Protein AF-A0A3D5RX20-F1 (afdb_monomer)

Sequence (279 aa):
IAQWSEVTITNSRVTNIDLSDKGLVGAIPEDVIDIQSMLTADFSDNDIDGMPDISGTLPNMTGFNVSGNRLTFEDLEPNAGVTNLNFADQQRFGTVFEDTIPVGSTVDLSQSIGGNFNQYQWYFSNHNTTDQPIGGLTSSELVIDSLIFGNMGQYELKVTNSAVPGLVLSSELQKAYASADLEFVALDLGGEPFTAGEAYALQITAPGSPYDTVQTIRGEGNGFAFNDLVLGNYLIAVAPDNLIEFLPTYYESTDLWREADTLLLRDNLIDTLDMAQIP

Solvent-accessible surface area (backbone atoms only — not comparable to full-atom values): 15113 Å² total; per-residue (Å²): 106,101,80,43,92,42,44,43,70,56,96,94,33,56,28,36,40,51,52,49,66,64,72,46,65,51,54,52,61,64,73,65,51,71,42,56,59,27,31,38,38,33,46,22,47,24,50,28,57,34,50,56,75,56,60,91,47,44,86,55,53,69,35,37,34,45,22,36,12,47,57,50,47,55,42,39,47,68,35,50,83,46,89,47,58,42,66,54,70,49,48,66,40,62,62,77,42,77,50,79,42,58,50,57,39,65,46,82,47,74,54,70,77,65,46,92,52,68,44,38,38,40,28,39,30,42,100,89,44,70,77,39,72,48,83,93,46,65,52,61,57,48,76,38,74,56,32,33,70,90,74,25,33,39,35,35,44,39,35,38,32,77,66,39,71,93,52,74,47,42,38,33,54,34,33,43,38,23,13,26,39,42,35,34,37,44,21,40,90,86,69,50,68,57,51,38,28,41,35,38,41,26,40,61,88,51,95,91,55,83,74,45,79,76,47,75,42,76,24,61,76,83,25,36,65,44,73,67,39,63,48,42,39,25,42,45,32,41,40,41,77,88,55,92,72,69,64,21,30,32,32,87,87,46,72,46,74,95,58,41,41,72,47,74,46,70,51,71,40,81,51,76,41,40,29,35,64,52,127

Radius of gyration: 28.6 Å; Cα contacts (8 Å, |Δi|>4): 686; chains: 1; bounding box: 62×43×79 Å

Secondary structure (DSSP, 8-state):
-TT-TTEEEETTEEEEEE-TTS--EEEPPGGGGG-TT--EEE--SSEEEE----TTT-TT-SEEE-TTS---HHHHGGGTT-TTEE--SPPPBS--EEEEEETT--EEEE-----SSEEEEEEEE-SS-SSEE-TT--SSEEEESS--TTT-EEEEEEEEESSSTT-EEEBPPEEEEEEEEEEEEEE-TTSPBP-EEEEEEEE--STTSPPEEEEEEEEESS-EEEEEEESEEEEEEEEETT-SS---EE-SS-S-TTSPPPEEESS-EEEEEEEEPP-

Foldseek 3Di:
DVPDPQFDDDPNATAEGAQAPVQDEEADDPCVLVRQNYAEYANAQYAYAAYDQNVPSHPNYQAYEHDNYQYAQVRCLSVLPPPRYHHYHYDAAFDEAADEEAFFAKDKDAGDTDDDFKWKWKFADDLVDDGHTDPPDGHRMDMDRGDWPVRFAKMKMWMDGPSNPPDIHIHHIHGYFHFAKEWEWEAEPVRHTQAWWKKWWFFDSDVPDDTDTPDIDIHHRRGDMDPSHTFGKTWMWTDGPPDPDFTWTFADDDQAPVPHDIDGRTYHDYYYTYTHGHD

Mean predicted aligned error: 7.08 Å

Nearest PDB structures (foldseek):
  5oyj-assembly1_D  TM=4.598E-01  e=5.595E-04  Homo sapiens
  5oj6-assembly1_B-2  TM=4.324E-01  e=5.595E-04  Gallus gallus
  4u06-assembly1_A  TM=7.450E-01  e=2.184E-01  Leptospira interrogans serovar Copenhageni str. Fiocruz L1-130
  5oyj-assembly1_C  TM=4.571E-01  e=3.745E-03  Homo sapiens
  6tpw-assembly1_A  TM=2.546E-01  e=6.023E-03  Homo sapiens

Structure (mmCIF, N/CA/C/O backbone):
data_AF-A0A3D5RX20-F1
#
_entry.id   AF-A0A3D5RX20-F1
#
loop_
_atom_site.group_PDB
_atom_site.id
_atom_site.type_symbol
_atom_site.label_atom_id
_atom_site.label_alt_id
_atom_site.label_comp_id
_atom_site.label_asym_id
_atom_site.label_entity_id
_atom_site.label_seq_id
_atom_site.pdbx_PDB_ins_code
_atom_site.Cartn_x
_atom_site.Cartn_y
_atom_site.Cartn_z
_atom_site.occupancy
_atom_site.B_iso_or_equiv
_atom_site.auth_seq_id
_atom_site.auth_comp_id
_atom_site.auth_asym_id
_atom_site.auth_atom_id
_atom_site.pdbx_PDB_model_num
ATOM 1 N N . ILE A 1 1 ? -26.466 -19.689 25.702 1.00 55.88 1 ILE A N 1
ATOM 2 C CA . ILE A 1 1 ? -25.545 -18.683 26.281 1.00 55.88 1 ILE A CA 1
ATOM 3 C C . ILE A 1 1 ? -24.669 -19.289 27.379 1.00 55.88 1 ILE A C 1
ATOM 5 O O . ILE A 1 1 ? -23.467 -19.240 27.214 1.00 55.88 1 ILE A O 1
ATOM 9 N N . ALA A 1 2 ? -25.191 -19.978 28.408 1.00 55.19 2 ALA A N 1
ATOM 10 C CA . ALA A 1 2 ? -24.354 -20.661 29.426 1.00 55.19 2 ALA A CA 1
ATOM 11 C C . ALA A 1 2 ? -23.498 -21.859 28.916 1.00 55.19 2 ALA A C 1
ATOM 13 O O . ALA A 1 2 ? -23.007 -22.649 29.714 1.00 55.19 2 ALA A O 1
ATOM 14 N N . GLN A 1 3 ? -23.365 -22.024 27.597 1.00 64.69 3 GLN A N 1
ATOM 15 C CA . GLN A 1 3 ? -22.530 -23.032 26.931 1.00 64.69 3 GLN A CA 1
ATOM 16 C C . GLN A 1 3 ? -21.577 -22.412 25.896 1.00 64.69 3 GLN A C 1
ATOM 18 O O . GLN A 1 3 ? -20.914 -23.151 25.179 1.00 64.69 3 GLN A O 1
ATOM 23 N N . TRP A 1 4 ? -21.541 -21.082 25.770 1.00 77.38 4 TRP A N 1
ATOM 24 C CA . TRP A 1 4 ? -20.581 -20.403 24.900 1.00 77.38 4 TRP A CA 1
ATOM 25 C C . TRP A 1 4 ? -19.307 -20.179 25.704 1.00 77.38 4 TRP A C 1
ATOM 27 O O . TRP A 1 4 ? -19.363 -19.551 26.761 1.00 77.38 4 TRP A O 1
ATOM 37 N N . SER A 1 5 ? -18.190 -20.732 25.236 1.00 84.56 5 SER A N 1
ATOM 38 C CA . SER A 1 5 ? -16.871 -20.573 25.863 1.00 84.56 5 SER A CA 1
ATOM 39 C C . SER A 1 5 ? -16.442 -19.109 25.940 1.00 84.56 5 SER A C 1
ATOM 41 O O . SER A 1 5 ? -15.693 -18.729 26.831 1.00 84.56 5 SER A O 1
ATOM 43 N N . GLU A 1 6 ? -16.971 -18.307 25.026 1.00 92.44 6 GLU A N 1
ATOM 44 C CA . GLU A 1 6 ? -16.676 -16.904 24.774 1.00 92.44 6 GLU A CA 1
ATOM 45 C C . GLU A 1 6 ? -17.423 -15.965 25.731 1.00 92.44 6 GLU A C 1
ATOM 47 O O . GLU A 1 6 ? -17.132 -14.776 25.781 1.00 92.44 6 GLU A O 1
ATOM 52 N N . VAL A 1 7 ? -18.419 -16.455 26.484 1.00 94.38 7 VAL A N 1
ATOM 53 C CA . VAL A 1 7 ? -19.276 -15.605 27.325 1.00 94.38 7 VAL A CA 1
ATOM 54 C C . VAL A 1 7 ? -19.293 -16.100 28.763 1.00 94.38 7 VAL A C 1
ATOM 56 O O . VAL A 1 7 ? -19.777 -17.189 29.069 1.00 94.38 7 VAL A O 1
ATOM 59 N N . THR A 1 8 ? -18.856 -15.243 29.684 1.00 94.25 8 THR A N 1
ATOM 60 C CA . THR A 1 8 ? -18.939 -15.513 31.123 1.00 94.25 8 THR A CA 1
ATOM 61 C C . THR A 1 8 ? -20.195 -14.886 31.712 1.00 94.25 8 THR A C 1
ATOM 63 O O . THR A 1 8 ? -20.473 -13.699 31.522 1.00 94.25 8 THR A O 1
ATOM 66 N N . ILE A 1 9 ? -20.952 -15.692 32.462 1.00 93.50 9 ILE A N 1
ATOM 67 C CA . ILE A 1 9 ? -22.147 -15.261 33.189 1.00 93.50 9 ILE A CA 1
ATOM 68 C C . ILE A 1 9 ? -21.890 -15.356 34.692 1.00 93.50 9 ILE A C 1
ATOM 70 O O . ILE A 1 9 ? -21.661 -16.444 35.219 1.00 93.50 9 ILE A O 1
ATOM 74 N N . THR A 1 10 ? -22.051 -14.238 35.395 1.00 92.12 10 THR A N 1
ATOM 75 C CA . THR A 1 10 ? -22.019 -14.173 36.861 1.00 92.12 10 THR A CA 1
ATOM 76 C C . THR A 1 10 ? -23.365 -13.663 37.363 1.00 92.12 10 THR A C 1
ATOM 78 O O . THR A 1 10 ? -23.886 -12.671 36.862 1.00 92.12 10 THR A O 1
ATOM 81 N N . ASN A 1 11 ? -23.969 -14.340 38.345 1.00 90.69 11 ASN A N 1
ATOM 82 C CA . ASN A 1 11 ? -25.273 -13.954 38.910 1.00 90.69 11 ASN A CA 1
ATOM 83 C C . ASN A 1 11 ? -26.380 -13.746 37.851 1.00 90.69 11 ASN A C 1
ATOM 85 O O . ASN A 1 11 ? -27.191 -12.829 37.956 1.00 90.69 11 ASN A O 1
ATOM 89 N N . SER A 1 12 ? -26.432 -14.610 36.831 1.00 91.69 12 SER A N 1
ATOM 90 C CA . SER A 1 12 ? -27.384 -14.518 35.704 1.00 91.69 12 SER A CA 1
ATOM 91 C C . SER A 1 12 ? -27.241 -13.258 34.833 1.00 91.69 12 SER A C 1
ATOM 93 O O . SER A 1 12 ? -28.180 -12.883 34.131 1.00 91.69 12 SER A O 1
ATOM 95 N N . ARG A 1 13 ? -26.078 -12.599 34.859 1.00 93.00 13 ARG A N 1
ATOM 96 C CA . ARG A 1 13 ? -25.723 -11.468 33.993 1.00 93.00 13 ARG A CA 1
ATOM 97 C C . ARG A 1 13 ? -24.452 -11.781 33.213 1.00 93.00 13 ARG A C 1
ATOM 99 O O . ARG A 1 13 ? -23.554 -12.412 33.760 1.00 93.00 13 ARG A O 1
ATOM 106 N N . VAL A 1 14 ? -24.374 -11.337 31.960 1.00 94.62 14 VAL A N 1
ATOM 107 C CA . VAL A 1 14 ? -23.125 -11.392 31.188 1.00 94.62 14 VAL A CA 1
ATOM 108 C C . VAL A 1 14 ? -22.138 -10.405 31.804 1.00 94.62 14 VAL A C 1
ATOM 110 O O . VAL A 1 14 ? -22.486 -9.244 32.018 1.00 94.62 14 VAL A O 1
ATOM 113 N N . THR A 1 15 ? -20.938 -10.883 32.122 1.00 95.94 15 THR A N 1
ATOM 114 C CA . THR A 1 15 ? -19.863 -10.071 32.710 1.00 95.94 15 THR A CA 1
ATOM 115 C C . THR A 1 15 ? -18.626 -10.006 31.832 1.00 95.94 15 THR A C 1
ATOM 117 O O . THR A 1 15 ? -17.895 -9.024 31.913 1.00 95.94 15 THR A O 1
ATOM 120 N N . ASN A 1 16 ? -18.381 -11.014 30.993 1.00 96.75 16 ASN A N 1
ATOM 121 C CA . ASN A 1 16 ? -17.218 -11.039 30.111 1.00 96.75 16 ASN A CA 1
ATOM 122 C C . ASN A 1 16 ? -17.605 -11.598 28.744 1.00 96.75 16 ASN A C 1
ATOM 124 O O . ASN A 1 16 ? -18.352 -12.580 28.679 1.00 96.75 16 ASN A O 1
ATOM 128 N N . ILE A 1 17 ? -17.083 -10.977 27.691 1.00 96.69 17 ILE A N 1
ATOM 129 C CA . ILE A 1 17 ? -17.164 -11.439 26.305 1.00 96.69 17 ILE A CA 1
ATOM 130 C C . ILE A 1 17 ? -15.732 -11.546 25.778 1.00 96.69 17 ILE A C 1
ATOM 132 O O . ILE A 1 17 ? -14.966 -10.601 25.933 1.00 96.69 17 ILE A O 1
ATOM 136 N N . ASP A 1 18 ? -15.379 -12.681 25.187 1.00 97.69 18 ASP A N 1
ATOM 137 C CA . ASP A 1 18 ? -14.115 -12.907 24.489 1.00 97.69 18 ASP A CA 1
ATOM 138 C C . ASP A 1 18 ? -14.407 -13.454 23.091 1.00 97.69 18 ASP A C 1
ATOM 140 O O . ASP A 1 18 ? -14.700 -14.634 22.894 1.00 97.69 18 ASP A O 1
ATOM 144 N N . LEU A 1 19 ? -14.378 -12.544 22.129 1.00 97.12 19 LEU A N 1
ATOM 145 C CA . LEU A 1 19 ? -14.559 -12.785 20.707 1.00 97.12 19 LEU A CA 1
ATOM 146 C C . LEU A 1 19 ? -13.304 -12.371 19.929 1.00 97.12 19 LEU A C 1
ATOM 148 O O . LEU A 1 19 ? -13.401 -12.012 18.755 1.00 97.12 19 LEU A O 1
ATOM 152 N N . SER A 1 20 ? -12.140 -12.432 20.576 1.00 98.12 20 SER A N 1
ATOM 153 C CA . SER A 1 20 ? -10.853 -12.203 19.925 1.00 98.12 20 SER A CA 1
ATOM 154 C C . SER A 1 20 ? -10.570 -13.269 18.857 1.00 98.12 20 SER A C 1
ATOM 156 O O . SER A 1 20 ? -10.903 -14.447 19.047 1.00 98.12 20 SER A O 1
ATOM 158 N N . ASP A 1 21 ? -9.986 -12.857 17.726 1.00 97.75 21 ASP A N 1
ATOM 159 C CA . ASP A 1 21 ? -9.553 -13.746 16.632 1.00 97.75 21 ASP A CA 1
ATOM 160 C C . ASP A 1 21 ? -10.645 -14.741 16.186 1.00 97.75 21 ASP A C 1
ATOM 162 O O . ASP A 1 21 ? -10.513 -15.970 16.260 1.00 97.75 21 ASP A O 1
ATOM 166 N N . LYS A 1 22 ? -11.804 -14.203 15.786 1.00 97.38 22 LYS A N 1
ATOM 167 C CA . LYS A 1 22 ? -12.957 -14.989 15.304 1.00 97.38 22 LYS A CA 1
ATOM 168 C C . LYS A 1 22 ? -13.319 -14.707 13.849 1.00 97.38 22 LYS A C 1
ATOM 170 O O . LYS A 1 22 ? -14.279 -15.300 13.354 1.00 97.38 22 LYS A O 1
ATOM 175 N N . GLY A 1 23 ? -12.577 -13.836 13.164 1.00 97.38 23 GLY A N 1
ATOM 176 C CA . GLY A 1 23 ? -12.905 -13.386 11.811 1.00 97.38 23 GLY A CA 1
ATOM 177 C C . GLY A 1 23 ? -14.255 -12.666 11.744 1.00 97.38 23 GLY A C 1
ATOM 178 O O . GLY A 1 23 ? -14.998 -12.836 10.776 1.00 97.38 23 GLY A O 1
ATOM 179 N N . LEU A 1 24 ? -14.622 -11.935 12.804 1.00 97.88 24 LEU A N 1
ATOM 180 C CA . LEU A 1 24 ? -15.831 -11.113 12.814 1.00 97.88 24 LEU A CA 1
ATOM 181 C C . LEU A 1 24 ? -15.691 -9.968 11.817 1.00 97.88 24 LEU A C 1
ATOM 183 O O . LEU A 1 24 ? -14.629 -9.374 11.702 1.00 97.88 24 LEU A O 1
ATOM 187 N N . VAL A 1 25 ? -16.786 -9.651 11.137 1.00 98.25 25 VAL A N 1
ATOM 188 C CA . VAL A 1 25 ? -16.884 -8.560 10.164 1.00 98.25 25 VAL A CA 1
ATOM 189 C C . VAL A 1 25 ? -18.065 -7.667 10.523 1.00 98.25 25 VAL A C 1
ATOM 191 O O . VAL A 1 25 ? -19.021 -8.129 11.156 1.00 98.25 25 VAL A O 1
ATOM 194 N N . GLY A 1 26 ? -18.041 -6.427 10.044 1.00 97.75 26 GLY A N 1
ATOM 195 C CA . GLY A 1 26 ? -19.098 -5.455 10.302 1.00 97.75 26 GLY A CA 1
ATOM 196 C C . GLY A 1 26 ? -18.981 -4.802 11.682 1.00 97.75 26 GLY A C 1
ATOM 197 O O . GLY A 1 26 ? -18.075 -5.099 12.461 1.00 97.75 26 GLY A O 1
ATOM 198 N N . ALA A 1 27 ? -19.931 -3.925 11.995 1.00 98.25 27 ALA A N 1
ATOM 199 C CA . ALA A 1 27 ? -19.923 -3.169 13.239 1.00 98.25 27 ALA A CA 1
ATOM 200 C C . ALA A 1 27 ? -20.298 -4.014 14.470 1.00 98.25 27 ALA A C 1
ATOM 202 O O . ALA A 1 27 ? -21.162 -4.898 14.413 1.00 98.25 27 ALA A O 1
ATOM 203 N N . ILE A 1 28 ? -19.714 -3.667 15.621 1.00 98.12 28 ILE A N 1
ATOM 204 C CA . ILE A 1 28 ? -20.188 -4.136 16.927 1.00 98.12 28 ILE A CA 1
ATOM 205 C C . ILE A 1 28 ? -21.639 -3.649 17.109 1.00 98.12 28 ILE A C 1
ATOM 207 O O . ILE A 1 28 ? -21.892 -2.449 16.992 1.00 98.12 28 ILE A O 1
AT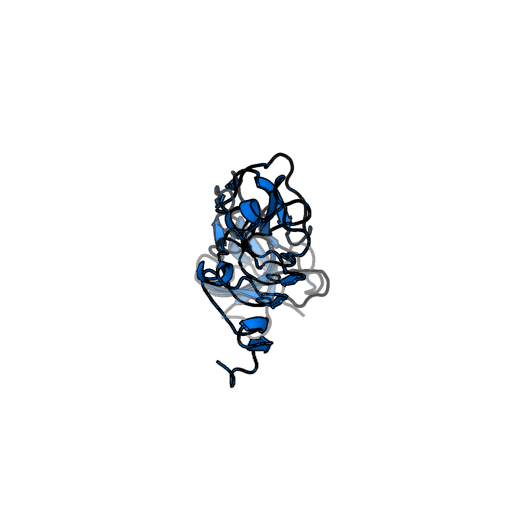OM 211 N N . PRO A 1 29 ? -22.609 -4.536 17.401 1.00 96.50 29 PRO A N 1
ATOM 212 C CA . PRO A 1 29 ? -24.002 -4.130 17.568 1.00 96.50 29 PRO A CA 1
ATOM 213 C C . PRO A 1 29 ? -24.211 -3.187 18.760 1.00 96.50 29 PRO A C 1
ATOM 215 O O . PRO A 1 29 ? -23.634 -3.400 19.826 1.00 96.50 29 PRO A O 1
ATOM 218 N N . GLU A 1 30 ? -25.130 -2.228 18.616 1.00 95.81 30 GLU A N 1
ATOM 219 C CA . GLU A 1 30 ? -25.554 -1.313 19.693 1.00 95.81 30 GLU A CA 1
ATOM 220 C C . GLU A 1 30 ? -26.010 -2.057 20.958 1.00 95.81 30 GLU A C 1
ATOM 222 O O . GLU A 1 30 ? -25.717 -1.623 22.065 1.00 95.81 30 GLU A O 1
ATOM 227 N N . ASP A 1 31 ? -26.622 -3.240 20.821 1.00 94.50 31 ASP A N 1
ATOM 228 C CA . ASP A 1 31 ? -27.084 -4.069 21.948 1.00 94.50 31 ASP A CA 1
ATOM 229 C C . ASP A 1 31 ? -25.966 -4.421 22.959 1.00 94.50 31 ASP A C 1
ATOM 231 O O . ASP A 1 31 ? -26.246 -4.809 24.096 1.00 94.50 31 ASP A O 1
ATOM 235 N N . VAL A 1 32 ? -24.687 -4.289 22.581 1.00 93.88 32 VAL A N 1
ATOM 236 C CA . VAL A 1 32 ? -23.551 -4.461 23.501 1.00 93.88 32 VAL A CA 1
ATOM 237 C C . VAL A 1 32 ? -23.618 -3.477 24.675 1.00 93.88 32 VAL A C 1
ATOM 239 O O . VAL A 1 32 ? -23.249 -3.851 25.794 1.00 93.88 32 VAL A O 1
ATOM 242 N N . ILE A 1 33 ? -24.150 -2.266 24.475 1.00 94.00 33 ILE A N 1
ATOM 243 C CA . ILE A 1 33 ? -24.253 -1.247 25.533 1.00 94.00 33 ILE A CA 1
ATOM 244 C C . ILE A 1 33 ? -25.351 -1.566 26.561 1.00 94.00 33 ILE A C 1
ATOM 246 O O . ILE A 1 33 ? -25.315 -1.078 27.692 1.00 94.00 33 ILE A O 1
ATOM 250 N N . ASP A 1 34 ? -26.293 -2.455 26.231 1.00 94.75 34 ASP A N 1
ATOM 251 C CA . ASP A 1 34 ? -27.347 -2.892 27.155 1.00 94.75 34 ASP A CA 1
ATOM 252 C C . ASP A 1 34 ? -26.829 -3.867 28.228 1.00 94.75 34 ASP A C 1
ATOM 254 O O . ASP A 1 34 ? -27.511 -4.166 29.219 1.00 94.75 34 ASP A O 1
ATOM 258 N N . ILE A 1 35 ? -25.590 -4.349 28.095 1.00 94.12 35 ILE A N 1
ATOM 259 C CA . ILE A 1 35 ? -24.964 -5.285 29.031 1.00 94.12 35 ILE A CA 1
ATOM 260 C C . ILE A 1 35 ? -24.368 -4.516 30.221 1.00 94.12 35 ILE A C 1
ATOM 262 O O . ILE A 1 35 ? -23.168 -4.476 30.461 1.00 94.12 35 ILE A O 1
ATOM 266 N N . GLN A 1 36 ? -25.242 -3.951 31.051 1.00 94.06 36 GLN A N 1
ATOM 267 C CA . GLN A 1 36 ? -24.899 -3.083 32.192 1.00 94.06 36 GLN A CA 1
ATOM 268 C C . GLN A 1 36 ? -23.996 -3.732 33.269 1.00 94.06 36 GLN A C 1
ATOM 270 O O . GLN A 1 36 ? -23.455 -3.058 34.148 1.00 94.06 36 GLN A O 1
ATOM 275 N N . SER A 1 37 ? -23.858 -5.061 33.248 1.00 95.81 37 SER A N 1
ATOM 276 C CA . SER A 1 37 ? -22.975 -5.828 34.143 1.00 95.81 37 SER A CA 1
ATOM 277 C C . SER A 1 37 ? -21.635 -6.211 33.503 1.00 95.81 37 SER A C 1
ATOM 279 O O . SER A 1 37 ? -20.870 -6.940 34.131 1.00 95.81 37 SER A O 1
ATOM 281 N N . MET A 1 38 ? -21.355 -5.751 32.280 1.00 96.00 38 MET A N 1
ATOM 282 C CA . MET A 1 38 ? -20.111 -6.032 31.572 1.00 96.00 38 MET A CA 1
ATOM 283 C C . MET A 1 38 ? -18.913 -5.462 32.337 1.00 96.00 38 MET A C 1
ATOM 285 O O . MET A 1 38 ? -18.891 -4.292 32.716 1.00 96.00 38 MET A O 1
ATOM 289 N N . LEU A 1 39 ? -17.924 -6.321 32.557 1.00 96.69 39 LEU A N 1
ATOM 290 C CA . LEU A 1 39 ? -16.632 -5.993 33.146 1.00 96.69 39 LEU A CA 1
ATOM 291 C C . LEU A 1 39 ? -15.565 -5.938 32.057 1.00 96.69 39 LEU A C 1
ATOM 293 O O . LEU A 1 39 ? -14.781 -4.992 32.018 1.00 96.69 39 LEU A O 1
ATOM 297 N N . THR A 1 40 ? -15.543 -6.935 31.167 1.00 97.50 40 THR A N 1
ATOM 298 C CA . THR A 1 40 ? -14.619 -6.956 30.031 1.00 97.50 40 THR A CA 1
ATOM 299 C C . THR A 1 40 ? -15.301 -7.370 28.736 1.00 97.50 40 THR A C 1
ATOM 301 O O . THR A 1 40 ? -16.170 -8.244 28.740 1.00 97.50 40 THR A O 1
ATOM 304 N N . ALA A 1 41 ? -14.861 -6.789 27.629 1.00 97.81 41 ALA A N 1
ATOM 305 C CA . ALA A 1 41 ? -15.143 -7.299 26.297 1.00 97.81 41 ALA A CA 1
ATOM 306 C C . ALA A 1 41 ? -13.872 -7.279 25.456 1.00 97.81 41 ALA A C 1
ATOM 308 O O . ALA A 1 41 ? -13.176 -6.264 25.415 1.00 97.81 41 ALA A O 1
ATOM 309 N N . ASP A 1 42 ? -13.583 -8.401 24.812 1.00 98.50 42 ASP A N 1
ATOM 310 C CA . ASP A 1 42 ? -12.494 -8.527 23.859 1.00 98.50 42 ASP A CA 1
ATOM 311 C C . ASP A 1 42 ? -13.052 -8.838 22.472 1.00 98.50 42 ASP A C 1
ATOM 313 O O . ASP A 1 42 ? -13.730 -9.846 22.276 1.00 98.50 42 ASP A O 1
ATOM 317 N N . PHE A 1 43 ? -12.802 -7.933 21.535 1.00 98.50 43 PHE A N 1
ATOM 318 C CA . PHE A 1 43 ? -13.144 -8.032 20.122 1.00 98.50 43 PHE A CA 1
ATOM 319 C C . PHE A 1 43 ? -11.887 -7.910 19.249 1.00 98.50 43 PHE A C 1
ATOM 321 O O . PHE A 1 43 ? -12.003 -7.616 18.056 1.00 98.50 43 PHE A O 1
ATOM 328 N N . SER A 1 44 ? -10.686 -8.072 19.817 1.00 98.75 44 SER A N 1
ATOM 329 C CA . SER A 1 44 ? -9.447 -7.830 19.082 1.00 98.75 44 SER A CA 1
ATOM 330 C C . SER A 1 44 ? -9.232 -8.793 17.923 1.00 98.75 44 SER A C 1
ATOM 332 O O . SER A 1 44 ? -9.792 -9.889 17.890 1.00 98.75 44 SER A O 1
ATOM 334 N N . ASP A 1 45 ? -8.387 -8.379 16.982 1.00 98.56 45 ASP A N 1
ATOM 335 C CA . ASP A 1 45 ? -7.893 -9.230 15.898 1.00 98.56 45 ASP A CA 1
ATOM 336 C C . ASP A 1 45 ? -9.037 -9.805 15.043 1.00 98.56 45 ASP A C 1
ATOM 338 O O . ASP A 1 45 ? -9.122 -10.999 14.765 1.00 98.56 45 ASP A O 1
ATOM 342 N N . ASN A 1 46 ? -9.964 -8.932 14.652 1.00 98.69 46 ASN A N 1
ATOM 343 C CA . ASN A 1 46 ? -11.060 -9.233 13.735 1.00 98.69 46 ASN A CA 1
ATOM 344 C C . ASN A 1 46 ? -11.053 -8.228 12.564 1.00 98.69 46 ASN A C 1
ATOM 346 O O . ASN A 1 46 ? -10.129 -7.439 12.399 1.00 98.69 46 ASN A O 1
ATOM 350 N N . ASP A 1 47 ? -12.089 -8.250 11.730 1.00 98.31 47 ASP A N 1
ATOM 351 C CA . ASP A 1 47 ? -12.317 -7.318 10.622 1.00 98.31 47 ASP A CA 1
ATOM 352 C C . ASP A 1 47 ? -13.504 -6.376 10.925 1.00 98.31 47 ASP A C 1
ATOM 354 O O . ASP A 1 47 ? -14.306 -6.057 10.043 1.00 98.31 47 ASP A O 1
ATOM 358 N N . ILE A 1 48 ? -13.657 -5.960 12.188 1.00 98.62 48 ILE A N 1
ATOM 359 C CA . ILE A 1 48 ? -14.740 -5.064 12.624 1.00 98.62 48 ILE A CA 1
ATOM 360 C C . ILE A 1 48 ? -14.490 -3.651 12.094 1.00 98.62 48 ILE A C 1
ATOM 362 O O . ILE A 1 48 ? -13.394 -3.118 12.249 1.00 98.62 48 ILE A O 1
ATOM 366 N N . ASP A 1 49 ? -15.521 -3.036 11.518 1.00 97.62 49 ASP A N 1
ATOM 367 C CA . ASP A 1 49 ? -15.465 -1.734 10.835 1.00 97.62 49 ASP A CA 1
ATOM 368 C C . ASP A 1 49 ? -16.379 -0.667 11.464 1.00 97.62 49 ASP A C 1
ATOM 370 O O . ASP A 1 49 ? -16.609 0.380 10.873 1.00 97.62 49 ASP A O 1
ATOM 374 N N . GLY A 1 50 ? -16.900 -0.927 12.667 1.00 98.06 50 GLY A N 1
ATOM 375 C CA . GLY A 1 50 ? -17.651 0.061 13.434 1.00 98.06 50 GLY A CA 1
ATOM 376 C C . GLY A 1 50 ? -17.864 -0.339 14.890 1.00 98.06 50 GLY A C 1
ATOM 377 O O . GLY A 1 50 ? -17.841 -1.523 15.241 1.00 98.06 50 GLY A O 1
ATOM 378 N N . MET A 1 51 ? -18.095 0.647 15.756 1.00 97.19 51 MET A N 1
ATOM 379 C CA . MET A 1 51 ? -18.416 0.414 17.167 1.00 97.19 51 MET A CA 1
ATOM 380 C C . MET A 1 51 ? -19.442 1.422 17.707 1.00 97.19 51 MET A C 1
ATOM 382 O O . MET A 1 51 ? -19.478 2.559 17.235 1.00 97.19 51 MET A O 1
ATOM 386 N N . PRO A 1 52 ? -20.269 1.035 18.697 1.00 96.81 52 PRO A N 1
ATOM 387 C CA . PRO A 1 52 ? -21.224 1.947 19.312 1.00 96.81 52 PRO A CA 1
ATOM 388 C C . PRO A 1 52 ? -20.523 2.975 20.208 1.00 96.81 52 PRO A C 1
ATOM 390 O O . PRO A 1 52 ? -19.368 2.803 20.612 1.00 96.81 52 PRO A O 1
ATOM 393 N N . ASP A 1 53 ? -21.247 4.031 20.574 1.00 96.44 53 ASP A N 1
ATOM 394 C CA . ASP A 1 53 ? -20.810 4.960 21.617 1.00 96.44 53 ASP A CA 1
ATOM 395 C C . ASP A 1 53 ? -20.970 4.302 22.999 1.00 96.44 53 ASP A C 1
ATOM 397 O O . ASP A 1 53 ? -22.066 4.186 23.558 1.00 96.44 53 ASP A O 1
ATOM 401 N N . ILE A 1 54 ? -19.852 3.845 23.561 1.00 95.38 54 ILE A N 1
ATOM 402 C CA . ILE A 1 54 ? -19.794 3.245 24.894 1.00 95.38 54 ILE A CA 1
ATOM 403 C C . ILE A 1 54 ? -19.530 4.285 25.995 1.00 95.38 54 ILE A C 1
ATOM 405 O O . ILE A 1 54 ? -19.400 3.935 27.177 1.00 95.38 54 ILE A O 1
ATOM 409 N N . SER A 1 55 ? -19.435 5.571 25.646 1.00 90.88 55 SER A N 1
ATOM 410 C CA . SER A 1 55 ? -19.130 6.631 26.599 1.00 90.88 55 SER A CA 1
ATOM 411 C C . SER A 1 55 ? -20.268 6.794 27.618 1.00 90.88 55 SER A C 1
ATOM 413 O O . SER A 1 55 ? -21.408 7.143 27.326 1.00 90.88 55 SER A O 1
ATOM 415 N N . GLY A 1 56 ? -19.972 6.471 28.880 1.00 85.56 56 GLY A N 1
ATOM 416 C CA . GLY A 1 56 ? -20.941 6.578 29.974 1.00 85.56 56 GLY A CA 1
ATOM 417 C C . GLY A 1 56 ? -22.077 5.542 29.969 1.00 85.56 56 GLY A C 1
ATOM 418 O O . GLY A 1 56 ? -22.979 5.666 30.798 1.00 85.56 56 GLY A O 1
ATOM 419 N N . THR A 1 57 ? -22.041 4.518 29.108 1.00 89.00 57 THR A N 1
ATOM 420 C CA . THR A 1 57 ? -23.106 3.496 29.011 1.00 89.00 57 THR A CA 1
ATOM 421 C C . THR A 1 57 ? -22.790 2.199 29.763 1.00 89.00 57 THR A C 1
ATOM 423 O O . THR A 1 57 ? -23.712 1.513 30.204 1.00 89.00 57 THR A O 1
ATOM 426 N N . LEU A 1 58 ? -21.505 1.883 29.979 1.00 92.12 58 LEU A N 1
ATOM 427 C CA . LEU A 1 58 ? -21.036 0.665 30.654 1.00 92.12 58 LEU A CA 1
ATOM 428 C C . LEU A 1 58 ? -20.353 0.986 32.003 1.00 92.12 58 LEU A C 1
ATOM 430 O O . LEU A 1 58 ? -19.128 1.105 32.078 1.00 92.12 58 LEU A O 1
ATOM 434 N N . PRO A 1 59 ? -21.113 1.114 33.110 1.00 90.12 59 PRO A N 1
ATOM 435 C CA . PRO A 1 59 ? -20.614 1.696 34.364 1.00 90.12 59 PRO A CA 1
ATOM 436 C C . PRO A 1 59 ? -19.591 0.835 35.118 1.00 90.12 59 PRO A C 1
ATOM 438 O O . PRO A 1 59 ? -18.870 1.351 35.968 1.00 90.12 59 PRO A O 1
ATOM 441 N N . ASN A 1 60 ? -19.545 -0.471 34.845 1.00 92.12 60 ASN A N 1
ATOM 442 C CA . ASN A 1 60 ? -18.676 -1.428 35.540 1.00 92.12 60 ASN A CA 1
ATOM 443 C C . ASN A 1 60 ? -17.484 -1.887 34.684 1.00 92.12 60 ASN A C 1
ATOM 445 O O . ASN A 1 60 ? -16.737 -2.772 35.101 1.00 92.12 60 ASN A O 1
ATOM 449 N N . MET A 1 61 ? -17.316 -1.312 33.492 1.00 95.25 61 MET A N 1
ATOM 450 C CA . MET A 1 61 ? -16.336 -1.770 32.517 1.00 95.25 61 MET A CA 1
ATOM 451 C C . MET A 1 61 ? -14.906 -1.459 32.961 1.00 95.25 61 MET A C 1
ATOM 453 O O . MET A 1 61 ? -14.510 -0.310 33.168 1.00 95.25 61 MET A O 1
ATOM 457 N N . THR A 1 62 ? -14.105 -2.510 33.052 1.00 96.31 62 THR A N 1
ATOM 458 C CA . THR A 1 62 ? -12.682 -2.453 33.389 1.00 96.31 62 THR A CA 1
ATOM 459 C C . THR A 1 62 ? -11.771 -2.673 32.183 1.00 96.31 62 THR A C 1
ATOM 461 O O . THR A 1 62 ? -10.581 -2.406 32.291 1.00 96.31 62 THR A O 1
ATOM 464 N N . GLY A 1 63 ? -12.305 -3.132 31.045 1.00 96.81 63 GLY A N 1
ATOM 465 C CA . GLY A 1 63 ? -11.544 -3.303 29.805 1.00 96.81 63 GLY A CA 1
ATOM 466 C C . GLY A 1 63 ? -12.437 -3.519 28.586 1.00 96.81 63 GLY A C 1
ATOM 467 O O . GLY A 1 63 ? -13.366 -4.320 28.640 1.00 96.81 63 GLY A O 1
ATOM 468 N N . PHE A 1 64 ? -12.145 -2.822 27.494 1.00 97.81 64 PHE A N 1
ATOM 469 C CA . PHE A 1 64 ? -12.783 -3.013 26.195 1.00 97.81 64 PHE A CA 1
ATOM 470 C C . PHE A 1 64 ? -11.695 -3.013 25.128 1.00 97.81 64 PHE A C 1
ATOM 472 O O . PHE A 1 64 ? -10.982 -2.023 24.981 1.00 97.81 64 PHE A O 1
ATOM 479 N N . ASN A 1 65 ? -11.521 -4.129 24.432 1.00 98.56 65 ASN A N 1
ATOM 480 C CA . ASN A 1 65 ? -10.441 -4.296 23.472 1.00 98.56 65 ASN A CA 1
ATOM 481 C C . ASN A 1 65 ? -10.994 -4.422 22.052 1.00 98.56 65 ASN A C 1
ATOM 483 O O . ASN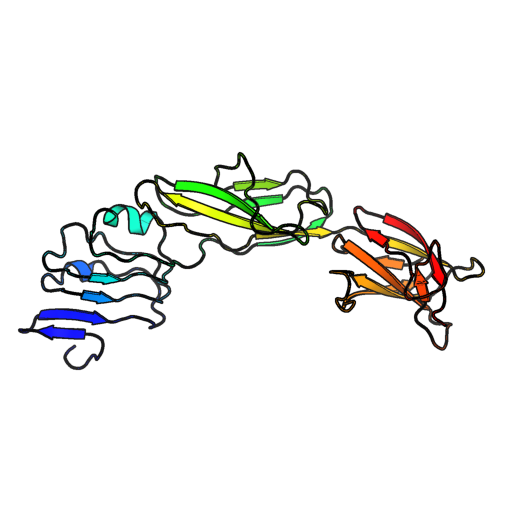 A 1 65 ? -11.784 -5.317 21.773 1.00 98.56 65 ASN A O 1
ATOM 487 N N . VAL A 1 66 ? -10.576 -3.515 21.175 1.00 98.50 66 VAL A N 1
ATOM 488 C CA . VAL A 1 66 ? -10.894 -3.486 19.741 1.00 98.50 66 VAL A CA 1
ATOM 489 C C . VAL A 1 66 ? -9.626 -3.326 18.898 1.00 98.50 66 VAL A C 1
ATOM 491 O O . VAL A 1 66 ? -9.701 -2.905 17.745 1.00 98.50 66 VAL A O 1
ATOM 494 N N . SER A 1 67 ? -8.447 -3.646 19.443 1.00 98.56 67 SER A N 1
ATOM 495 C CA . SER A 1 67 ? -7.197 -3.603 18.678 1.00 98.56 67 SER A CA 1
ATOM 496 C C . SER A 1 67 ? -7.204 -4.583 17.504 1.00 98.56 67 SER A C 1
ATOM 498 O O . SER A 1 67 ? -7.912 -5.585 17.552 1.00 98.56 67 SER A O 1
ATOM 500 N N . GLY A 1 68 ? -6.420 -4.333 16.456 1.00 98.44 68 GLY A N 1
ATOM 501 C CA . GLY A 1 68 ? -6.317 -5.287 15.342 1.00 98.44 68 GLY A CA 1
ATOM 502 C C . GLY A 1 68 ? -7.554 -5.361 14.438 1.00 98.44 68 GLY A C 1
ATOM 503 O O . GLY A 1 68 ? -7.707 -6.343 13.720 1.00 98.44 68 GLY A O 1
ATOM 504 N N . ASN A 1 69 ? -8.440 -4.361 14.481 1.00 98.75 69 ASN A N 1
ATOM 505 C CA . ASN A 1 69 ? -9.659 -4.283 13.667 1.00 98.75 69 ASN A CA 1
ATOM 506 C C . ASN A 1 69 ? -9.511 -3.299 12.496 1.00 98.75 69 ASN A C 1
ATOM 508 O O . ASN A 1 69 ? -8.406 -2.875 12.177 1.00 98.75 69 ASN A O 1
ATOM 512 N N . ARG A 1 70 ? -10.610 -2.945 11.827 1.00 98.12 70 ARG A N 1
ATOM 513 C CA . ARG A 1 70 ? -10.667 -1.964 10.731 1.00 98.12 70 ARG A CA 1
ATOM 514 C C . ARG A 1 70 ? -11.362 -0.670 11.159 1.00 98.12 70 ARG A C 1
ATOM 516 O O . ARG A 1 70 ? -11.989 -0.014 10.334 1.00 98.12 70 ARG A O 1
ATOM 523 N N . LEU A 1 71 ? -11.276 -0.321 12.444 1.00 98.25 71 LEU A N 1
ATOM 524 C CA . LEU A 1 71 ? -11.895 0.894 12.963 1.00 98.25 71 LEU A CA 1
ATOM 525 C C . LEU A 1 71 ? -11.128 2.127 12.498 1.00 98.25 71 LEU A C 1
ATOM 527 O O . LEU A 1 71 ? -9.895 2.185 12.538 1.00 98.25 71 LEU A O 1
ATOM 531 N N . THR A 1 72 ? -11.891 3.136 12.113 1.00 97.81 72 THR A N 1
ATOM 532 C CA . THR A 1 72 ? -11.403 4.431 11.652 1.00 97.81 72 THR A CA 1
ATOM 533 C C . THR A 1 72 ? -11.749 5.527 12.662 1.00 97.81 72 THR A C 1
ATOM 535 O O . THR A 1 72 ? -12.288 5.263 13.741 1.00 97.81 72 THR A O 1
ATOM 538 N N . PHE A 1 73 ? -11.346 6.773 12.403 1.00 98.12 73 PHE A N 1
ATOM 539 C CA . PHE A 1 73 ? -11.463 7.822 13.418 1.00 98.12 73 PHE A CA 1
ATOM 540 C C . PHE A 1 73 ? -12.916 8.184 13.746 1.00 98.12 73 PHE A C 1
ATOM 542 O O . PHE A 1 73 ? -13.195 8.514 14.893 1.00 98.12 73 PHE A O 1
ATOM 549 N N . GLU A 1 74 ? -13.847 8.077 12.801 1.00 97.44 74 GLU A N 1
ATOM 550 C CA . GLU A 1 74 ? -15.284 8.267 13.025 1.00 97.44 74 GLU A CA 1
ATOM 551 C C . GLU A 1 74 ? -15.868 7.304 14.066 1.00 97.44 74 GLU A C 1
ATOM 553 O O . GLU A 1 74 ? -16.750 7.701 14.826 1.00 97.44 74 GLU A O 1
ATOM 558 N N . ASP A 1 75 ? -15.349 6.077 14.144 1.00 97.50 75 ASP A N 1
ATOM 559 C CA . ASP A 1 75 ? -15.812 5.042 15.075 1.00 97.50 75 ASP A CA 1
ATOM 560 C C . ASP A 1 75 ? -15.260 5.275 16.489 1.00 97.50 75 ASP A C 1
ATOM 562 O O . ASP A 1 75 ? -15.875 4.942 17.507 1.00 97.50 75 ASP A O 1
ATOM 566 N N . LEU A 1 76 ? -14.066 5.867 16.553 1.00 97.56 76 LEU A N 1
ATOM 567 C CA . LEU A 1 76 ? -13.300 6.051 17.781 1.00 97.56 76 LEU A CA 1
ATOM 568 C C . LEU A 1 76 ? -13.514 7.428 18.422 1.00 97.56 76 LEU A C 1
ATOM 570 O O . LEU A 1 76 ? -13.403 7.550 19.641 1.00 97.56 76 LEU A O 1
ATOM 574 N N . GLU A 1 77 ? -13.847 8.458 17.639 1.00 97.25 77 GLU A N 1
ATOM 575 C CA . GLU A 1 77 ? -14.102 9.828 18.105 1.00 97.25 77 GLU A CA 1
ATOM 576 C C . GLU A 1 77 ? -15.121 9.902 19.263 1.00 97.25 77 GLU A C 1
ATOM 578 O O . GLU A 1 77 ? -14.803 10.542 20.272 1.00 97.25 77 GLU A O 1
ATOM 583 N N . PRO A 1 78 ? -16.294 9.231 19.203 1.00 96.31 78 PRO A N 1
ATOM 584 C CA . PRO A 1 78 ? -17.255 9.218 20.314 1.00 96.31 78 PRO A CA 1
ATOM 585 C C . PRO A 1 78 ? -16.682 8.599 21.597 1.00 96.31 78 PRO A C 1
ATOM 587 O O . PRO A 1 78 ? -17.024 8.989 22.713 1.00 96.31 78 PRO A O 1
ATOM 590 N N . ASN A 1 79 ? -15.754 7.658 21.435 1.00 96.19 79 ASN A N 1
ATOM 591 C CA . ASN A 1 79 ? -15.236 6.803 22.493 1.00 96.19 79 ASN A CA 1
ATOM 592 C C . ASN A 1 79 ? -13.865 7.246 23.028 1.00 96.19 79 ASN A C 1
ATOM 594 O O . ASN A 1 79 ? -13.338 6.638 23.961 1.00 96.19 79 ASN A O 1
ATOM 598 N N . ALA A 1 80 ? -13.296 8.331 22.499 1.00 92.38 80 ALA A N 1
ATOM 599 C CA . ALA A 1 80 ? -11.943 8.786 22.816 1.00 92.38 80 ALA A CA 1
ATOM 600 C C . ALA A 1 80 ? -11.707 9.101 24.308 1.00 92.38 80 ALA A C 1
ATOM 602 O O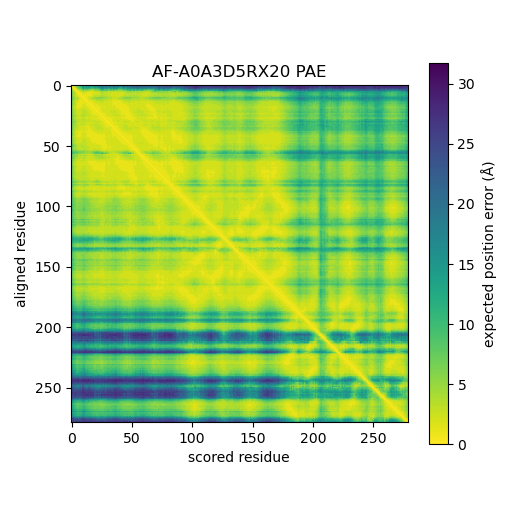 . ALA A 1 80 ? -10.578 9.048 24.795 1.00 92.38 80 ALA A O 1
ATOM 603 N N . GLY A 1 81 ? -12.770 9.432 25.051 1.00 92.50 81 GLY A N 1
ATOM 604 C CA . GLY A 1 81 ? -12.715 9.700 26.493 1.00 92.50 81 GLY A CA 1
ATOM 605 C C . GLY A 1 81 ? -12.743 8.453 27.388 1.00 92.50 81 GLY A C 1
ATOM 606 O O . GLY A 1 81 ? -12.633 8.577 28.610 1.00 92.50 81 GLY A O 1
ATOM 607 N N . VAL A 1 82 ? -12.917 7.257 26.823 1.00 94.44 82 VAL A N 1
ATOM 608 C CA . VAL A 1 82 ? -13.083 6.010 27.578 1.00 94.44 82 VAL A CA 1
ATOM 609 C C . VAL A 1 82 ? -11.718 5.481 28.029 1.00 94.44 82 VAL A C 1
ATOM 611 O O . VAL A 1 82 ? -10.914 5.019 27.231 1.00 94.44 82 VAL A O 1
ATOM 614 N N . THR A 1 83 ? -11.451 5.510 29.340 1.00 91.06 83 THR A N 1
ATOM 615 C CA . THR A 1 83 ? -10.113 5.218 29.901 1.00 91.06 83 THR A CA 1
ATOM 616 C C . THR A 1 83 ? -9.624 3.781 29.686 1.00 91.06 83 THR A C 1
ATOM 618 O O . THR A 1 83 ? -8.422 3.560 29.602 1.00 91.06 83 THR A O 1
ATOM 621 N N . ASN A 1 84 ? -10.533 2.806 29.608 1.00 93.19 84 ASN A N 1
ATOM 622 C CA . ASN A 1 84 ? -10.195 1.380 29.508 1.00 93.19 84 ASN A CA 1
ATOM 623 C C . ASN A 1 84 ? -10.445 0.806 28.102 1.00 93.19 84 ASN A C 1
ATOM 625 O O . ASN A 1 84 ? -10.721 -0.387 27.977 1.00 93.19 84 ASN A O 1
ATOM 629 N N . LEU A 1 85 ? -10.406 1.648 27.068 1.00 96.50 85 LEU A N 1
ATOM 630 C CA . LEU A 1 85 ? -10.568 1.241 25.675 1.00 96.50 85 LEU A CA 1
ATOM 631 C C . LEU A 1 85 ? -9.194 1.065 25.015 1.00 96.50 85 LEU A C 1
ATOM 633 O O . LEU A 1 85 ? -8.393 1.997 24.999 1.00 96.50 85 LEU A O 1
ATOM 637 N N . ASN A 1 86 ? -8.930 -0.116 24.458 1.00 97.81 86 ASN A N 1
ATOM 638 C CA . ASN A 1 86 ? -7.764 -0.376 23.621 1.00 97.81 86 ASN A CA 1
ATOM 639 C C . ASN A 1 86 ? -8.175 -0.417 22.146 1.00 97.81 86 ASN A C 1
ATOM 641 O O . ASN A 1 86 ? -8.924 -1.302 21.747 1.00 97.81 86 ASN A O 1
ATOM 645 N N . PHE A 1 87 ? -7.651 0.511 21.350 1.00 97.12 87 PHE A N 1
ATOM 646 C CA . PHE A 1 87 ? -7.884 0.616 19.905 1.00 97.12 87 PHE A CA 1
ATOM 647 C C . PHE A 1 87 ? -6.577 0.580 19.094 1.00 97.12 87 PHE A C 1
ATOM 649 O O . PHE A 1 87 ? -6.548 1.033 17.952 1.00 97.12 87 PHE A O 1
ATOM 656 N N . ALA A 1 88 ? -5.482 0.075 19.669 1.00 96.94 88 ALA A N 1
ATOM 657 C CA . ALA A 1 88 ? -4.184 0.022 18.997 1.00 96.94 88 ALA A CA 1
ATOM 658 C C . ALA A 1 88 ? -4.190 -0.865 17.736 1.00 96.94 88 ALA A C 1
ATOM 660 O O . ALA A 1 88 ? -5.079 -1.692 17.547 1.00 96.94 88 ALA A O 1
ATOM 661 N N . ASP A 1 89 ? -3.164 -0.706 16.898 1.00 96.38 89 ASP A N 1
ATOM 662 C CA . ASP A 1 89 ? -2.831 -1.635 15.811 1.00 96.38 89 ASP A CA 1
ATOM 663 C C . ASP A 1 89 ? -3.995 -1.944 14.853 1.00 96.38 89 ASP A C 1
ATOM 665 O O . ASP A 1 89 ? -4.190 -3.087 14.450 1.00 96.38 89 ASP A O 1
ATOM 669 N N . GLN A 1 90 ? -4.790 -0.932 14.491 1.00 98.31 90 GLN A N 1
ATOM 670 C CA . GLN A 1 90 ? -5.809 -1.096 13.451 1.00 98.31 90 GLN A CA 1
ATOM 671 C C . GLN A 1 90 ? -5.158 -1.462 12.108 1.00 98.31 90 GLN A C 1
ATOM 673 O O . GLN A 1 90 ? -4.031 -1.062 11.796 1.00 98.31 90 GLN A O 1
ATOM 678 N N . GLN A 1 91 ? -5.892 -2.220 11.304 1.00 98.00 91 GLN A N 1
ATOM 679 C CA . GLN A 1 91 ? -5.527 -2.600 9.951 1.00 98.00 91 GLN A CA 1
ATOM 680 C C . GLN A 1 91 ? -5.450 -1.375 9.029 1.00 98.00 91 GLN A C 1
ATOM 682 O O . GLN A 1 91 ? -5.914 -0.275 9.342 1.00 98.00 91 GLN A O 1
ATOM 687 N N . ARG A 1 92 ? -4.852 -1.586 7.855 1.00 97.69 92 ARG A N 1
ATOM 688 C CA . ARG A 1 92 ? -4.756 -0.555 6.824 1.00 97.69 92 ARG A CA 1
ATOM 689 C C . ARG A 1 92 ? -6.142 -0.179 6.304 1.00 97.69 92 ARG A C 1
ATOM 691 O O . ARG A 1 92 ? -7.000 -1.040 6.130 1.00 97.69 92 ARG A O 1
ATOM 698 N N . PHE A 1 93 ? -6.346 1.111 6.050 1.00 97.62 93 PHE A N 1
ATOM 699 C CA . PHE A 1 93 ? -7.613 1.635 5.532 1.00 97.62 93 PHE A CA 1
ATOM 700 C C . PHE A 1 93 ? -7.534 1.960 4.036 1.00 97.62 93 PHE A C 1
ATOM 702 O O . PHE A 1 93 ? -6.455 2.143 3.472 1.00 97.62 93 PHE A O 1
ATOM 709 N N . GLY A 1 94 ? -8.689 2.136 3.398 1.00 96.00 94 GLY A N 1
ATOM 710 C CA . GLY A 1 94 ? -8.763 2.580 2.009 1.00 96.00 94 GLY A CA 1
ATOM 711 C C . GLY A 1 94 ? -8.577 1.445 1.004 1.00 96.00 94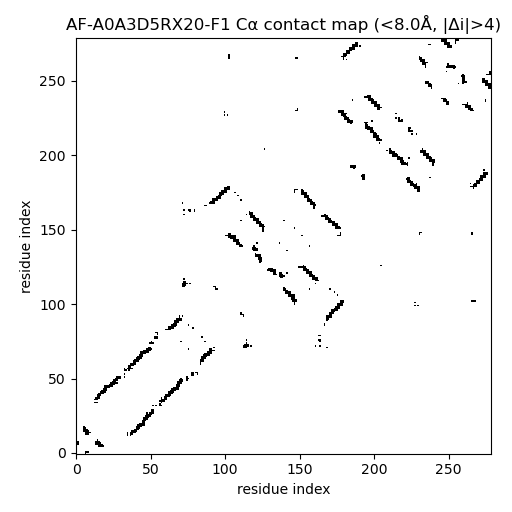 GLY A C 1
ATOM 712 O O . GLY A 1 94 ? -8.935 0.299 1.266 1.00 96.00 94 GLY A O 1
ATOM 713 N N . THR A 1 95 ? -8.082 1.776 -0.187 1.00 94.94 95 THR A N 1
ATOM 714 C CA . THR A 1 95 ? -7.984 0.824 -1.310 1.00 94.94 95 THR A CA 1
ATOM 715 C C . THR A 1 95 ? -6.559 0.692 -1.812 1.00 94.94 95 THR A C 1
ATOM 717 O O . THR A 1 95 ? -5.781 1.634 -1.697 1.00 94.94 95 THR A O 1
ATOM 720 N N . VAL A 1 96 ? -6.212 -0.463 -2.379 1.00 95.69 96 VAL A N 1
ATOM 721 C CA . VAL A 1 96 ? -4.924 -0.674 -3.052 1.00 95.69 96 VAL A CA 1
ATOM 722 C C . VAL A 1 96 ? -4.972 -0.048 -4.445 1.00 95.69 96 VAL A C 1
ATOM 724 O O . VAL A 1 96 ? -5.941 -0.240 -5.178 1.00 95.69 96 VAL A O 1
ATOM 727 N N . PHE A 1 97 ? -3.904 0.651 -4.820 1.00 95.94 97 PHE A N 1
ATOM 728 C CA . PHE A 1 97 ? -3.660 1.112 -6.185 1.00 95.94 97 PHE A CA 1
ATOM 729 C C . PHE A 1 97 ? -2.324 0.542 -6.652 1.00 95.94 97 PHE A C 1
ATOM 731 O O . PHE A 1 97 ? -1.344 0.591 -5.911 1.00 95.94 97 PHE A O 1
ATOM 738 N N . GLU A 1 98 ? -2.280 -0.014 -7.857 1.00 95.88 98 GLU A N 1
ATOM 739 C CA . GLU A 1 98 ? -1.052 -0.503 -8.478 1.00 95.88 98 GLU A CA 1
ATOM 740 C C . GLU A 1 98 ? -1.184 -0.367 -9.988 1.00 95.88 98 GLU A C 1
ATOM 742 O O . GLU A 1 98 ? -2.029 -1.028 -10.591 1.00 95.88 98 GLU A O 1
ATOM 747 N N . ASP A 1 99 ? -0.375 0.510 -10.580 1.00 95.00 99 ASP A N 1
ATOM 748 C CA . ASP A 1 99 ? -0.391 0.739 -12.022 1.00 95.00 99 ASP A CA 1
ATOM 749 C C . ASP A 1 99 ? 1.002 1.075 -12.574 1.00 95.00 99 ASP A C 1
ATOM 751 O O . ASP A 1 99 ? 1.880 1.581 -11.861 1.00 95.00 99 ASP A O 1
ATOM 755 N N . THR A 1 100 ? 1.192 0.773 -13.858 1.00 94.50 100 THR A N 1
ATOM 756 C CA . THR A 1 100 ? 2.369 1.142 -14.648 1.00 94.50 100 THR A CA 1
ATOM 757 C C . THR A 1 100 ? 1.939 2.137 -15.715 1.00 94.50 100 THR A C 1
ATOM 759 O O . THR A 1 100 ? 1.120 1.829 -16.574 1.00 94.50 100 THR A O 1
ATOM 762 N N . ILE A 1 101 ? 2.473 3.349 -15.631 1.00 96.38 101 ILE A N 1
ATOM 763 C CA . ILE A 1 101 ? 1.955 4.527 -16.319 1.00 96.38 101 ILE A CA 1
ATOM 764 C C . ILE A 1 101 ? 3.084 5.140 -17.158 1.00 96.38 101 ILE A C 1
ATOM 766 O O . ILE A 1 101 ? 4.203 5.253 -16.652 1.00 96.38 101 ILE A O 1
ATOM 770 N N . PRO A 1 102 ? 2.827 5.600 -18.397 1.00 97.75 102 PRO A N 1
ATOM 771 C CA . PRO A 1 102 ? 3.857 6.221 -19.222 1.00 97.75 102 PRO A CA 1
ATOM 772 C C . PRO A 1 102 ? 4.553 7.386 -18.515 1.00 97.75 102 PRO A C 1
ATOM 774 O O . PRO A 1 102 ? 3.905 8.236 -17.891 1.00 97.75 102 PRO A O 1
ATOM 777 N N . VAL A 1 103 ? 5.875 7.439 -18.639 1.00 97.50 103 VAL A N 1
ATOM 778 C CA . VAL A 1 103 ? 6.721 8.497 -18.086 1.00 97.50 103 VAL A CA 1
ATOM 779 C C . VAL A 1 103 ? 6.201 9.884 -18.463 1.00 97.50 103 VAL A C 1
ATOM 781 O O . VAL A 1 103 ? 5.734 10.139 -19.571 1.00 97.50 103 VAL A O 1
ATOM 784 N N . GLY A 1 104 ? 6.252 10.799 -17.503 1.00 97.38 104 GLY A N 1
ATOM 785 C CA . GLY A 1 104 ? 5.780 12.165 -17.666 1.00 97.38 104 GLY A CA 1
ATOM 786 C C . GLY A 1 104 ? 4.280 12.354 -17.433 1.00 97.38 104 GLY A C 1
ATOM 787 O O . GLY A 1 104 ? 3.858 13.502 -17.305 1.00 97.38 104 GLY A O 1
ATOM 788 N N . SER A 1 105 ? 3.492 11.277 -17.333 1.00 97.88 105 SER A N 1
ATOM 789 C CA . SER A 1 105 ? 2.050 11.352 -17.066 1.00 97.88 105 SER A CA 1
ATOM 790 C C . SER A 1 105 ? 1.741 11.863 -15.661 1.00 97.88 105 SER A C 1
ATOM 792 O O . SER A 1 105 ? 2.519 11.671 -14.723 1.00 97.88 105 SER A O 1
ATOM 794 N N . THR A 1 106 ? 0.565 12.472 -15.519 1.00 97.81 106 THR A N 1
ATOM 795 C CA . THR A 1 106 ? 0.007 12.863 -14.224 1.00 97.81 106 THR A CA 1
ATOM 796 C C . THR A 1 106 ? -0.691 11.678 -13.557 1.00 97.81 106 THR A C 1
ATOM 798 O O . THR A 1 106 ? -1.386 10.917 -14.232 1.00 97.81 106 THR A O 1
ATOM 801 N N . VAL A 1 107 ? -0.524 11.532 -12.241 1.00 97.44 107 VAL A N 1
ATOM 802 C CA . VAL A 1 107 ? -1.162 10.482 -11.433 1.00 97.44 107 VAL A CA 1
ATOM 803 C C . VAL A 1 107 ? -1.886 11.109 -10.252 1.00 97.44 107 VAL A C 1
ATOM 805 O O . VAL A 1 107 ? -1.272 11.823 -9.459 1.00 97.44 107 VAL A O 1
ATOM 808 N N . ASP A 1 108 ? -3.168 10.788 -10.112 1.00 96.62 108 ASP A N 1
ATOM 809 C CA . ASP A 1 108 ? -3.998 11.219 -8.992 1.00 96.62 108 ASP A CA 1
ATOM 810 C C . ASP A 1 108 ? -4.186 10.054 -8.017 1.00 96.62 108 ASP A C 1
ATOM 812 O O . ASP A 1 108 ? -4.830 9.052 -8.331 1.00 96.62 108 ASP A O 1
ATOM 816 N N . LEU A 1 109 ? -3.626 10.186 -6.818 1.00 97.00 109 LEU A N 1
ATOM 817 C CA . LEU A 1 109 ? -3.783 9.235 -5.724 1.00 97.00 109 LEU A CA 1
ATOM 818 C C . LEU A 1 109 ? -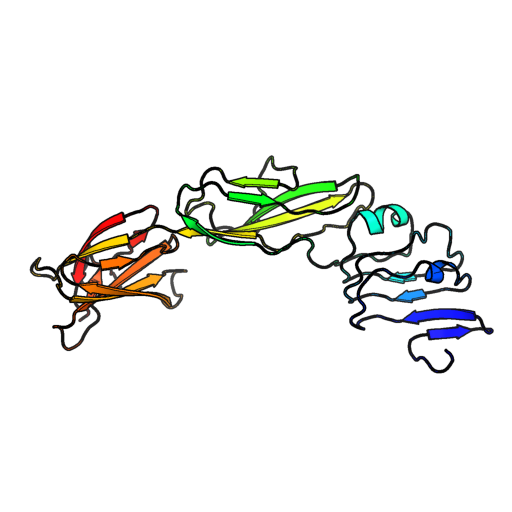4.736 9.822 -4.688 1.00 97.00 109 LEU A C 1
ATOM 820 O O . LEU A 1 109 ? -4.607 10.980 -4.293 1.00 97.00 109 LEU A O 1
ATOM 824 N N . SER A 1 110 ? -5.687 9.028 -4.207 1.00 95.88 110 SER A N 1
ATOM 825 C CA . SER A 1 110 ? -6.583 9.460 -3.135 1.00 95.88 110 SER A CA 1
ATOM 826 C C . SER A 1 110 ? -6.956 8.305 -2.223 1.00 95.88 110 SER A C 1
ATOM 828 O O . SER A 1 110 ? -7.070 7.158 -2.650 1.00 95.88 110 SER A O 1
ATOM 830 N N . GLN A 1 111 ? -7.143 8.621 -0.948 1.00 96.75 111 GLN A N 1
ATOM 831 C CA . GLN A 1 111 ? -7.674 7.696 0.043 1.00 96.75 111 GLN A CA 1
ATOM 832 C C . GLN A 1 111 ? -8.821 8.369 0.786 1.00 96.75 111 GLN A C 1
ATOM 834 O O . GLN A 1 111 ? -8.801 9.575 1.024 1.00 96.75 111 GLN A O 1
ATOM 839 N N . SER A 1 112 ? -9.832 7.593 1.162 1.00 93.12 112 SER A N 1
ATOM 840 C CA . SER A 1 112 ? -10.951 8.083 1.964 1.00 93.12 112 SER A CA 1
ATOM 841 C C . SER A 1 112 ? -10.890 7.468 3.355 1.00 93.12 112 SER A C 1
ATOM 843 O O . SER A 1 112 ? -10.636 6.273 3.495 1.00 93.12 112 SER A O 1
ATOM 845 N N . ILE A 1 113 ? -11.095 8.302 4.369 1.00 95.50 113 ILE A N 1
ATOM 846 C CA . ILE A 1 113 ? -11.179 7.916 5.775 1.00 95.50 113 ILE A CA 1
ATOM 847 C C . ILE A 1 113 ? -12.122 8.892 6.477 1.00 95.50 113 ILE A C 1
ATOM 849 O O . ILE A 1 113 ? -12.084 10.093 6.181 1.00 95.50 113 ILE A O 1
ATOM 853 N N . GLY A 1 114 ? -12.989 8.404 7.363 1.00 93.94 114 GLY A N 1
ATOM 854 C CA . GLY A 1 114 ? -13.846 9.274 8.155 1.00 93.94 114 GLY A CA 1
ATOM 855 C C . GLY A 1 114 ? -13.134 9.847 9.382 1.00 93.94 114 GLY A C 1
ATOM 856 O O . GLY A 1 114 ? -11.932 9.673 9.594 1.00 93.94 114 GLY A O 1
ATOM 857 N N . GLY A 1 115 ? -13.887 10.620 10.162 1.00 94.94 115 GLY A N 1
ATOM 858 C CA . GLY A 1 115 ? -13.381 11.439 11.263 1.00 94.94 115 GLY A CA 1
ATOM 859 C C . GLY A 1 115 ? -13.336 12.926 10.909 1.00 94.94 115 GLY A C 1
ATOM 860 O O . GLY A 1 115 ? -13.118 13.329 9.766 1.00 94.94 115 GLY A O 1
ATOM 861 N N . ASN A 1 116 ? -13.571 13.768 11.910 1.00 93.88 116 ASN A N 1
ATOM 862 C CA . ASN A 1 116 ? -13.705 15.216 11.754 1.00 93.88 116 ASN A CA 1
ATOM 863 C C . ASN A 1 116 ? -12.403 15.976 12.026 1.00 93.88 116 ASN A C 1
ATOM 865 O O . ASN A 1 116 ? -12.263 17.131 11.619 1.00 93.88 116 ASN A O 1
ATOM 869 N N . PHE A 1 117 ? -11.454 15.353 12.725 1.00 95.44 117 PHE A N 1
ATOM 870 C CA . PHE A 1 117 ? -10.242 16.016 13.217 1.00 95.44 117 PHE A CA 1
ATOM 871 C C . PHE A 1 117 ? -8.950 15.423 12.650 1.00 95.44 117 PHE A C 1
ATOM 873 O O . PHE A 1 117 ? -7.895 15.480 13.291 1.00 95.44 117 PHE A O 1
ATOM 880 N N . ASN A 1 118 ? -9.046 14.870 11.441 1.00 97.12 118 ASN A N 1
ATOM 881 C CA . ASN A 1 118 ? -7.952 14.203 10.753 1.00 97.12 118 ASN A CA 1
ATOM 882 C C . ASN A 1 118 ? -6.859 15.180 10.307 1.00 97.12 118 ASN A C 1
ATOM 884 O O . ASN A 1 118 ? -7.120 16.295 9.849 1.00 97.12 118 ASN A O 1
ATOM 888 N N . GLN A 1 119 ? -5.620 14.718 10.399 1.00 97.00 119 GLN A N 1
ATOM 889 C CA . GLN A 1 119 ? -4.421 15.356 9.881 1.00 97.00 119 GLN A CA 1
ATOM 890 C C . GLN A 1 119 ? -3.691 14.340 9.011 1.00 97.00 119 GLN A C 1
ATOM 892 O O . GLN A 1 119 ? -3.487 13.196 9.412 1.00 97.00 119 GLN A O 1
ATOM 897 N N . TYR A 1 120 ? -3.307 14.769 7.816 1.00 97.38 120 TYR A N 1
ATOM 898 C CA . TYR A 1 120 ? -2.818 13.899 6.754 1.00 97.38 120 TYR A CA 1
ATOM 899 C C . TYR A 1 120 ? -1.329 14.130 6.513 1.00 97.38 120 TYR A C 1
ATOM 901 O O . TYR A 1 120 ? -0.879 15.277 6.510 1.00 97.38 120 TYR A O 1
ATOM 909 N N . GLN A 1 121 ? -0.584 13.052 6.274 1.00 97.81 121 GLN A N 1
ATOM 910 C CA . GLN A 1 121 ? 0.802 13.106 5.824 1.00 97.81 121 GLN A CA 1
ATOM 911 C C . GLN A 1 121 ? 1.083 11.935 4.879 1.00 97.81 121 GLN A C 1
ATOM 913 O O . GLN A 1 121 ? 0.994 10.770 5.267 1.00 97.81 121 GLN A O 1
ATOM 918 N N . TRP A 1 122 ? 1.470 12.245 3.643 1.00 97.88 122 TRP A N 1
ATOM 919 C CA . TRP A 1 122 ? 1.911 11.242 2.674 1.00 97.88 122 TRP A CA 1
ATOM 920 C C . TRP A 1 122 ? 3.379 10.870 2.877 1.00 97.88 122 TRP A C 1
ATOM 922 O O . TRP A 1 122 ? 4.214 11.729 3.177 1.00 97.88 122 TRP A O 1
ATOM 932 N N . TYR A 1 123 ? 3.684 9.597 2.665 1.00 97.50 123 TYR A N 1
ATOM 933 C CA . TYR A 1 123 ? 5.015 9.008 2.707 1.00 97.50 123 TYR A CA 1
ATOM 934 C C . TYR A 1 123 ? 5.329 8.350 1.368 1.00 97.50 123 TYR A C 1
ATOM 936 O O . TYR A 1 123 ? 4.441 7.806 0.716 1.00 97.50 123 TYR A O 1
ATOM 944 N N . PHE A 1 124 ? 6.595 8.404 0.967 1.00 96.00 124 PHE A N 1
ATOM 945 C CA . PHE A 1 124 ? 7.100 7.858 -0.284 1.00 96.00 124 PHE A CA 1
ATOM 946 C C . PHE A 1 124 ? 8.262 6.895 -0.038 1.00 96.00 124 PHE A C 1
ATOM 948 O O . PHE A 1 124 ? 9.175 7.183 0.743 1.00 96.00 124 PHE A O 1
ATOM 955 N N . SER A 1 125 ? 8.244 5.768 -0.745 1.00 94.38 125 SER A N 1
ATOM 956 C CA . SER A 1 125 ? 9.322 4.781 -0.767 1.00 94.38 125 SER A CA 1
ATOM 957 C C . SER A 1 125 ? 9.615 4.340 -2.197 1.00 94.38 125 SER A C 1
ATOM 959 O O . SER A 1 125 ? 8.701 4.042 -2.962 1.00 94.38 125 SER A O 1
ATOM 961 N N . ASN A 1 126 ? 10.891 4.232 -2.551 1.00 90.06 126 ASN A N 1
ATOM 962 C CA . ASN A 1 126 ? 11.340 3.666 -3.821 1.00 90.06 126 ASN A CA 1
ATOM 963 C C . ASN A 1 126 ? 12.615 2.832 -3.622 1.00 90.06 126 ASN A C 1
ATOM 965 O O . ASN A 1 126 ? 12.973 2.463 -2.508 1.00 90.06 126 ASN A O 1
ATOM 969 N N . HIS A 1 127 ? 13.320 2.525 -4.709 1.00 79.44 127 HIS A N 1
ATOM 970 C CA . HIS A 1 127 ? 14.549 1.733 -4.655 1.00 79.44 127 HIS A CA 1
ATOM 971 C C . HIS A 1 127 ? 15.717 2.417 -3.905 1.00 79.44 127 HIS A C 1
ATOM 973 O O . HIS A 1 127 ? 16.696 1.755 -3.574 1.00 79.44 127 HIS A O 1
ATOM 979 N N . ASN A 1 128 ? 15.642 3.728 -3.649 1.00 80.62 128 ASN A N 1
ATOM 980 C CA . ASN A 1 128 ? 16.675 4.515 -2.967 1.00 80.62 128 ASN A CA 1
ATOM 981 C C . ASN A 1 128 ? 16.257 4.990 -1.573 1.00 80.62 128 ASN A C 1
ATOM 983 O O . ASN A 1 128 ? 17.117 5.288 -0.743 1.00 80.62 128 ASN A O 1
ATOM 987 N N . THR A 1 129 ? 14.958 5.139 -1.329 1.00 83.69 129 THR A N 1
ATOM 988 C CA . THR A 1 129 ? 14.426 5.734 -0.106 1.00 83.69 129 THR A CA 1
ATOM 989 C C . THR A 1 129 ? 13.333 4.869 0.490 1.00 83.69 129 THR A C 1
ATOM 991 O O . THR A 1 129 ? 12.574 4.202 -0.207 1.00 83.69 129 THR A O 1
ATOM 994 N N . THR A 1 130 ? 13.223 4.901 1.812 1.00 89.75 130 THR A N 1
ATOM 995 C CA . THR A 1 130 ? 12.152 4.216 2.533 1.00 89.75 130 THR A CA 1
ATOM 996 C C . THR A 1 130 ? 11.493 5.203 3.479 1.00 89.75 130 THR A C 1
ATOM 998 O O . THR A 1 130 ? 12.186 5.964 4.162 1.00 89.75 130 THR A O 1
ATOM 1001 N N . ASP A 1 131 ? 10.163 5.184 3.484 1.00 90.44 131 ASP A N 1
ATOM 1002 C CA . ASP A 1 131 ? 9.289 5.901 4.412 1.00 90.44 131 ASP A CA 1
ATOM 1003 C C . ASP A 1 131 ? 9.627 7.398 4.550 1.00 90.44 131 ASP A C 1
ATOM 1005 O O . ASP A 1 131 ? 9.732 7.940 5.651 1.00 90.44 131 ASP A O 1
ATOM 1009 N N . GLN A 1 132 ? 9.852 8.085 3.424 1.00 94.38 132 GLN A N 1
ATOM 1010 C CA . GLN A 1 132 ? 10.175 9.513 3.427 1.00 94.38 132 GLN A CA 1
ATOM 1011 C C . GLN A 1 132 ? 8.904 10.368 3.402 1.00 94.38 132 GLN A C 1
ATOM 1013 O O . GLN A 1 132 ? 8.115 10.232 2.466 1.00 94.38 132 GLN A O 1
ATOM 1018 N N . PRO A 1 133 ? 8.697 11.281 4.368 1.00 96.00 133 PRO A N 1
ATOM 1019 C CA . PRO A 1 133 ? 7.528 12.149 4.365 1.00 96.00 133 PRO A CA 1
ATOM 1020 C C . PRO A 1 133 ? 7.605 13.159 3.215 1.00 96.00 133 PRO A C 1
ATOM 1022 O O . PRO A 1 133 ? 8.624 13.825 3.013 1.00 96.00 133 PRO A O 1
ATOM 1025 N N . ILE A 1 134 ? 6.502 13.318 2.488 1.00 94.75 134 ILE A N 1
ATOM 1026 C CA . ILE A 1 134 ? 6.370 14.325 1.435 1.00 94.75 134 ILE A CA 1
ATOM 1027 C C . ILE A 1 134 ? 5.878 15.632 2.067 1.00 94.75 134 ILE A C 1
ATOM 1029 O O . ILE A 1 134 ? 4.728 15.751 2.493 1.00 94.75 134 ILE A O 1
ATOM 1033 N N . GLY A 1 135 ? 6.764 16.622 2.171 1.00 91.00 135 GLY A N 1
ATOM 1034 C CA . GLY A 1 135 ? 6.457 17.887 2.841 1.00 91.00 135 GLY A CA 1
ATOM 1035 C C . GLY A 1 135 ? 5.338 18.683 2.161 1.00 91.00 135 GLY A C 1
ATOM 1036 O O . GLY A 1 135 ? 5.281 18.776 0.939 1.00 91.00 135 GLY A O 1
ATOM 1037 N N . GLY A 1 136 ? 4.476 19.309 2.968 1.00 87.12 136 GLY A N 1
ATOM 1038 C CA . GLY A 1 136 ? 3.436 20.232 2.495 1.00 87.12 136 GLY A CA 1
ATOM 1039 C C . GLY A 1 136 ? 2.134 19.576 2.031 1.00 87.12 136 GLY A C 1
ATOM 1040 O O . GLY A 1 136 ? 1.179 20.296 1.752 1.00 87.12 136 GLY A O 1
ATOM 1041 N N . LEU A 1 137 ? 2.064 18.243 1.995 1.00 90.00 137 LEU A N 1
ATOM 1042 C CA . LEU A 1 137 ? 0.841 17.517 1.665 1.00 90.00 137 LEU A CA 1
ATOM 1043 C C . LEU A 1 137 ? 0.035 17.214 2.925 1.00 90.00 137 LEU A C 1
ATOM 1045 O O . LEU A 1 137 ? 0.423 16.371 3.729 1.00 90.00 137 LEU A O 1
ATOM 1049 N N . THR A 1 138 ? -1.095 17.903 3.070 1.00 91.81 138 THR A N 1
ATOM 1050 C CA . THR A 1 138 ? -1.991 17.800 4.233 1.00 91.81 138 THR A CA 1
ATOM 1051 C C . THR A 1 138 ? -3.423 17.438 3.840 1.00 91.81 138 THR A C 1
ATOM 1053 O O . THR A 1 138 ? -4.362 17.743 4.573 1.00 91.81 138 THR A O 1
ATOM 1056 N N . SER A 1 139 ? -3.600 16.827 2.670 1.00 95.62 139 SER A N 1
ATOM 1057 C CA . SER A 1 139 ? -4.872 16.327 2.148 1.00 95.62 139 SER A CA 1
ATOM 1058 C C . SER A 1 139 ? -4.840 14.811 1.998 1.00 95.62 139 SER A C 1
ATOM 1060 O O . SER A 1 139 ? -3.777 14.198 1.910 1.00 95.62 139 SER A O 1
ATOM 1062 N N . SER A 1 140 ? -6.025 14.214 1.904 1.00 96.06 140 SER A N 1
ATOM 1063 C CA . SER A 1 140 ? -6.210 12.800 1.572 1.00 96.06 140 SER A CA 1
ATOM 1064 C C . SER A 1 140 ? -6.003 12.486 0.080 1.00 96.06 140 SER A C 1
ATOM 1066 O O . SER A 1 140 ? -6.140 11.342 -0.344 1.00 96.06 140 SER A O 1
ATOM 1068 N N . GLU A 1 141 ? -5.669 13.507 -0.706 1.00 96.19 141 GLU A N 1
ATOM 1069 C CA . GLU A 1 141 ? -5.372 13.461 -2.136 1.00 96.19 141 GLU A CA 1
ATOM 1070 C C . GLU A 1 141 ? -3.916 13.877 -2.372 1.00 96.19 141 GLU A C 1
ATOM 1072 O O . GLU A 1 141 ? -3.394 14.751 -1.667 1.00 96.19 141 GLU A O 1
ATOM 1077 N N . LEU A 1 142 ? -3.280 13.262 -3.366 1.00 96.69 142 LEU A N 1
ATOM 1078 C CA . LEU A 1 142 ? -1.926 13.529 -3.832 1.00 96.69 142 LEU A CA 1
ATOM 1079 C C . LEU A 1 142 ? -1.912 13.496 -5.362 1.00 96.69 142 LEU A C 1
ATOM 1081 O O . LEU A 1 142 ? -2.215 12.472 -5.964 1.00 96.69 142 LEU A O 1
ATOM 1085 N N . VAL A 1 143 ? -1.509 14.609 -5.972 1.00 96.69 143 VAL A N 1
ATOM 1086 C CA . VAL A 1 143 ? -1.317 14.722 -7.421 1.00 96.69 143 VAL A CA 1
ATOM 1087 C C . VAL A 1 143 ? 0.174 14.693 -7.726 1.00 96.69 143 VAL A C 1
ATOM 1089 O O . VAL A 1 143 ? 0.943 15.510 -7.214 1.00 96.69 143 VAL A O 1
ATOM 1092 N N . ILE A 1 144 ? 0.590 13.745 -8.556 1.00 96.56 144 ILE A N 1
ATOM 1093 C CA . ILE A 1 144 ? 1.940 13.665 -9.108 1.00 96.56 144 ILE A CA 1
ATOM 1094 C C . ILE A 1 144 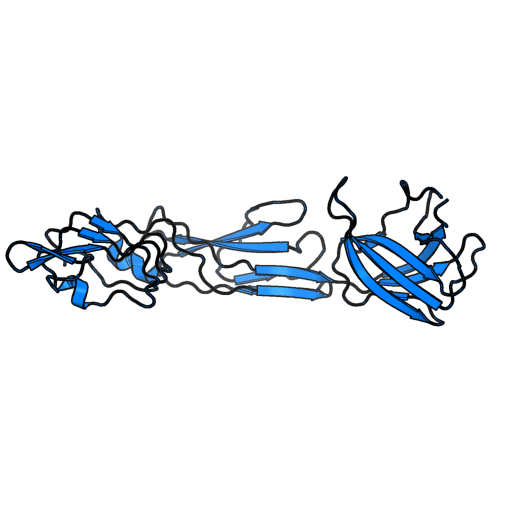? 1.852 14.220 -10.524 1.00 96.56 144 ILE A C 1
ATOM 1096 O O . ILE A 1 144 ? 1.436 13.506 -11.427 1.00 96.56 144 ILE A O 1
ATOM 1100 N N . ASP A 1 145 ? 2.236 15.483 -10.730 1.00 95.75 145 ASP A N 1
ATOM 1101 C CA . ASP A 1 145 ? 2.104 16.150 -12.038 1.00 95.75 145 ASP A CA 1
ATOM 1102 C C . ASP A 1 145 ? 2.851 15.417 -13.163 1.00 95.75 145 ASP A C 1
ATOM 1104 O O . ASP A 1 145 ? 2.402 15.408 -14.308 1.00 95.75 145 ASP A O 1
ATOM 1108 N N . SER A 1 146 ? 3.997 14.816 -12.829 1.00 97.12 146 SER A N 1
ATOM 1109 C CA . SER A 1 146 ? 4.872 14.125 -13.770 1.00 97.12 146 SER A CA 1
ATOM 1110 C C . SER A 1 146 ? 5.561 12.938 -13.096 1.00 97.12 146 SER A C 1
ATOM 1112 O O . SER A 1 146 ? 6.447 13.113 -12.248 1.00 97.12 146 SER A O 1
ATOM 1114 N N . LEU A 1 147 ? 5.134 11.725 -13.451 1.00 97.44 147 LEU A N 1
ATOM 1115 C CA . LEU A 1 147 ? 5.715 10.481 -12.952 1.00 97.44 147 LEU A CA 1
ATOM 1116 C C . LEU A 1 147 ? 7.021 10.158 -13.695 1.00 97.44 147 LEU A C 1
ATOM 1118 O O . LEU A 1 147 ? 7.050 10.036 -14.915 1.00 97.44 147 LEU A O 1
ATOM 1122 N N . ILE A 1 148 ? 8.112 10.013 -12.953 1.00 96.19 148 ILE A N 1
ATOM 1123 C CA . ILE A 1 148 ? 9.474 9.794 -13.445 1.00 96.19 148 ILE A CA 1
ATOM 1124 C C . ILE A 1 148 ? 10.204 8.783 -12.557 1.00 96.19 148 ILE A C 1
ATOM 1126 O O . ILE A 1 148 ? 9.791 8.490 -11.440 1.00 96.19 148 ILE A O 1
ATOM 1130 N N . PHE A 1 149 ? 11.368 8.308 -12.998 1.00 93.38 149 PHE A N 1
ATOM 1131 C CA . PHE A 1 149 ? 12.154 7.306 -12.264 1.00 93.38 149 PHE A CA 1
ATOM 1132 C C . PHE A 1 149 ? 12.428 7.670 -10.790 1.00 93.38 149 PHE A C 1
ATOM 1134 O O . PHE A 1 149 ? 12.431 6.808 -9.919 1.00 93.38 149 PHE A O 1
ATOM 1141 N N . GLY A 1 150 ? 12.647 8.956 -10.494 1.00 91.81 150 GLY A N 1
ATOM 1142 C CA . GLY A 1 150 ? 12.965 9.410 -9.138 1.00 91.81 150 GLY A CA 1
ATOM 1143 C C . GLY A 1 150 ? 11.779 9.431 -8.171 1.00 91.81 150 GLY A C 1
ATOM 1144 O O . GLY A 1 150 ? 12.000 9.359 -6.963 1.00 91.81 150 GLY A O 1
ATOM 1145 N N . ASN A 1 151 ? 10.548 9.537 -8.679 1.00 94.12 151 ASN A N 1
ATOM 1146 C CA . ASN A 1 151 ? 9.332 9.605 -7.865 1.00 94.12 151 ASN A CA 1
ATOM 1147 C C . ASN A 1 151 ? 8.385 8.417 -8.094 1.00 94.12 151 ASN A C 1
ATOM 1149 O O . ASN A 1 151 ? 7.431 8.275 -7.354 1.00 94.12 151 ASN A O 1
ATOM 1153 N N . MET A 1 152 ? 8.654 7.515 -9.034 1.00 95.06 152 MET A N 1
ATOM 1154 C CA . MET A 1 152 ? 7.914 6.262 -9.108 1.00 95.06 152 MET A CA 1
ATOM 1155 C C . MET A 1 152 ? 8.230 5.373 -7.893 1.00 95.06 152 MET A C 1
ATOM 1157 O O . MET A 1 152 ? 9.367 5.333 -7.409 1.00 95.06 152 MET A O 1
ATOM 1161 N N . GLY A 1 153 ? 7.236 4.648 -7.395 1.00 95.12 153 GLY A N 1
ATOM 1162 C CA . GLY A 1 153 ? 7.380 3.825 -6.202 1.00 95.12 153 GLY A CA 1
ATOM 1163 C C . GLY A 1 153 ? 6.073 3.654 -5.444 1.00 95.12 153 GLY A C 1
ATOM 1164 O O . GLY A 1 153 ? 4.997 3.571 -6.030 1.00 95.12 153 GLY A O 1
ATOM 1165 N N . GLN A 1 154 ? 6.190 3.559 -4.124 1.00 96.31 154 GLN A N 1
ATOM 1166 C CA . GLN A 1 154 ? 5.092 3.291 -3.207 1.00 96.31 154 GLN A CA 1
ATOM 1167 C C . GLN A 1 154 ? 4.775 4.539 -2.392 1.00 96.31 154 GLN A C 1
ATOM 1169 O O . GLN A 1 154 ? 5.666 5.149 -1.797 1.00 96.31 154 GLN A O 1
ATOM 1174 N N . TYR A 1 155 ? 3.494 4.865 -2.329 1.00 97.31 155 TYR A N 1
ATOM 1175 C CA . TYR A 1 155 ? 2.942 5.963 -1.563 1.00 97.31 155 TYR A CA 1
ATOM 1176 C C . TYR A 1 155 ? 2.002 5.421 -0.489 1.00 97.31 155 TYR A C 1
ATOM 1178 O O . TYR A 1 155 ? 1.196 4.523 -0.736 1.00 97.31 155 TYR A O 1
ATOM 1186 N N . GLU A 1 156 ? 2.111 5.967 0.715 1.00 97.75 156 GLU A N 1
ATOM 1187 C CA . GLU A 1 156 ? 1.299 5.587 1.871 1.00 97.75 156 GLU A CA 1
ATOM 1188 C C . GLU A 1 156 ? 0.813 6.854 2.573 1.00 97.75 156 GLU A C 1
ATOM 1190 O O . GLU A 1 156 ? 1.601 7.760 2.853 1.00 97.75 156 GLU A O 1
ATOM 1195 N N . LEU A 1 157 ? -0.481 6.929 2.868 1.00 98.06 157 LEU A N 1
ATOM 1196 C CA . LEU A 1 157 ? -1.050 8.013 3.652 1.00 98.06 157 LEU A CA 1
ATOM 1197 C C . LEU A 1 157 ? -1.107 7.591 5.120 1.00 98.06 157 LEU A C 1
ATOM 1199 O O . LEU A 1 157 ? -1.787 6.625 5.458 1.00 98.06 157 LEU A O 1
ATOM 1203 N N . LYS A 1 158 ? -0.432 8.336 6.000 1.00 97.62 158 LYS A N 1
ATOM 1204 C CA . LYS A 1 158 ? -0.590 8.194 7.452 1.00 97.62 158 LYS A CA 1
ATOM 1205 C C . LYS A 1 158 ? -1.464 9.322 7.977 1.00 97.62 158 LYS A C 1
ATOM 1207 O O . LYS A 1 158 ? -1.263 10.489 7.631 1.00 97.62 158 LYS A O 1
ATOM 1212 N N . VAL A 1 159 ? -2.432 8.965 8.812 1.00 98.12 159 VAL A N 1
ATOM 1213 C CA . VAL A 1 159 ? -3.440 9.883 9.340 1.00 98.12 159 VAL A CA 1
ATOM 1214 C C . VAL A 1 159 ? -3.409 9.850 10.858 1.00 98.12 159 VAL A C 1
ATOM 1216 O O . VAL A 1 159 ? -3.425 8.784 11.473 1.00 98.12 159 VAL A O 1
ATOM 1219 N N . THR A 1 160 ? -3.367 11.031 11.463 1.00 97.62 160 THR A N 1
ATOM 1220 C CA . THR A 1 160 ? -3.576 11.230 12.899 1.00 97.62 160 THR A CA 1
ATOM 1221 C C . THR A 1 160 ? -4.868 11.998 13.121 1.00 97.62 160 THR A C 1
ATOM 1223 O O . THR A 1 160 ? -5.373 12.655 12.215 1.00 97.62 160 THR A O 1
ATOM 1226 N N . ASN A 1 161 ? -5.409 11.944 14.332 1.00 97.69 161 ASN A N 1
ATOM 1227 C CA . ASN A 1 161 ? -6.619 12.673 14.686 1.00 97.69 161 ASN A CA 1
ATOM 1228 C C . ASN A 1 161 ? -6.448 13.325 16.060 1.00 97.69 161 ASN A C 1
ATOM 1230 O O . ASN A 1 161 ? -5.933 12.706 16.992 1.00 97.69 161 ASN A O 1
ATOM 1234 N N . SER A 1 162 ? -6.843 14.593 16.195 1.00 96.94 162 SER A N 1
ATOM 1235 C CA . SER A 1 162 ? -6.637 15.327 17.452 1.00 96.94 162 SER A CA 1
ATOM 1236 C C . SER A 1 162 ? -7.627 14.957 18.562 1.00 96.94 162 SER A C 1
ATOM 1238 O O . SER A 1 162 ? -7.325 15.203 19.731 1.00 96.94 162 SER A O 1
ATOM 1240 N N . ALA A 1 163 ? -8.772 14.356 18.225 1.00 96.19 163 ALA A N 1
ATOM 1241 C CA . ALA A 1 163 ? -9.728 13.819 19.188 1.00 96.19 163 ALA A CA 1
ATOM 1242 C C . ALA A 1 163 ? -9.331 12.421 19.685 1.00 96.19 163 ALA A C 1
ATOM 1244 O O . ALA A 1 163 ? -9.595 12.113 20.843 1.00 96.19 163 ALA A O 1
ATOM 1245 N N . VAL A 1 164 ? -8.638 11.617 18.867 1.00 96.44 164 VAL A N 1
ATOM 1246 C CA . VAL A 1 164 ? -8.143 10.269 19.221 1.00 96.44 164 VAL A CA 1
ATOM 1247 C C . VAL A 1 164 ? -6.602 10.259 19.261 1.00 96.44 164 VAL A C 1
ATOM 1249 O O . VAL A 1 164 ? -5.946 9.739 18.353 1.00 96.44 164 VAL A O 1
ATOM 1252 N N . PRO A 1 165 ? -5.973 10.871 20.285 1.00 94.00 165 PRO A N 1
ATOM 1253 C CA . PRO A 1 165 ? -4.523 11.006 20.337 1.00 94.00 165 PRO A CA 1
ATOM 1254 C C . PRO A 1 165 ? -3.823 9.652 20.519 1.00 94.00 165 PRO A C 1
ATOM 1256 O O . PRO A 1 165 ? -4.274 8.794 21.273 1.00 94.00 165 PRO A O 1
ATOM 1259 N N . GLY A 1 166 ? -2.659 9.496 19.884 1.00 92.31 166 GLY A N 1
ATOM 1260 C CA . GLY A 1 166 ? -1.811 8.305 20.017 1.00 92.31 166 GLY A CA 1
ATOM 1261 C C . GLY A 1 166 ? -2.099 7.191 19.008 1.00 92.31 166 GLY A C 1
ATOM 1262 O O . GLY A 1 166 ? -1.303 6.261 18.923 1.00 92.31 166 GLY A O 1
ATOM 1263 N N . LEU A 1 167 ? -3.166 7.310 18.211 1.00 96.44 167 LEU A N 1
ATOM 1264 C CA . LEU A 1 167 ? -3.429 6.427 17.078 1.00 96.44 167 LEU A CA 1
ATOM 1265 C C . LEU A 1 167 ? -2.907 7.047 15.777 1.00 96.44 167 LEU A C 1
ATOM 1267 O O . LEU A 1 167 ? -3.146 8.222 15.486 1.00 96.44 167 LEU A O 1
ATOM 1271 N N . VAL A 1 168 ? -2.202 6.234 14.993 1.00 97.69 168 VAL A N 1
ATOM 1272 C CA . VAL A 1 168 ? -1.801 6.543 13.619 1.00 97.69 168 VAL A CA 1
ATOM 1273 C C . VAL A 1 168 ? -2.403 5.463 12.736 1.00 97.69 168 VAL A C 1
ATOM 1275 O O . VAL A 1 168 ? -2.111 4.287 12.935 1.00 97.69 168 VAL A O 1
ATOM 1278 N N . LEU A 1 169 ? -3.232 5.861 11.777 1.00 98.31 169 LEU A N 1
ATOM 1279 C CA . LEU A 1 169 ? -3.799 4.950 10.788 1.00 98.31 169 LEU A CA 1
ATOM 1280 C C . LEU A 1 169 ? -3.003 5.064 9.491 1.00 98.31 169 LEU A C 1
ATOM 1282 O O . LEU A 1 169 ? -2.756 6.172 9.015 1.00 98.31 169 LEU A O 1
ATOM 1286 N N . SER A 1 170 ? -2.602 3.928 8.928 1.00 97.88 170 SER A N 1
ATOM 1287 C CA . SER A 1 170 ? -1.905 3.856 7.640 1.00 97.88 170 SER A CA 1
ATOM 1288 C C . SER A 1 170 ? -2.858 3.379 6.555 1.00 97.88 170 SER A C 1
ATOM 1290 O O . SER A 1 170 ? -3.612 2.432 6.768 1.00 97.88 170 SER A O 1
ATOM 1292 N N . SER A 1 171 ? -2.819 3.999 5.382 1.00 98.12 171 SER A N 1
ATOM 1293 C CA . SER A 1 171 ? -3.619 3.549 4.247 1.00 98.12 171 SER A CA 1
ATOM 1294 C C . SER A 1 171 ? -3.073 2.257 3.648 1.00 98.12 171 SER A C 1
ATOM 1296 O O . SER A 1 171 ? -1.934 1.856 3.889 1.00 98.12 171 SER A O 1
ATOM 1298 N N . GLU A 1 172 ? -3.850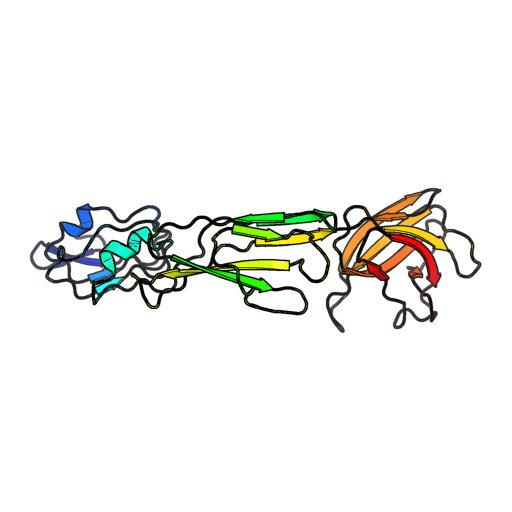 1.643 2.771 1.00 97.69 172 GLU A N 1
ATOM 1299 C CA . GLU A 1 172 ? -3.338 0.703 1.788 1.00 97.69 172 GLU A CA 1
ATOM 1300 C C . GLU A 1 172 ? -2.302 1.368 0.872 1.00 97.69 172 GLU A C 1
ATOM 1302 O O . GLU A 1 172 ? -2.307 2.589 0.657 1.00 97.69 172 GLU A O 1
ATOM 1307 N N . LEU A 1 173 ? -1.384 0.552 0.350 1.00 95.56 173 LEU A N 1
ATOM 1308 C CA . LEU A 1 173 ? -0.283 1.034 -0.482 1.00 95.56 173 LEU A CA 1
ATOM 1309 C C . LEU A 1 173 ? -0.792 1.484 -1.855 1.00 95.56 173 LEU A C 1
ATOM 1311 O O . LEU A 1 173 ? -1.569 0.788 -2.509 1.00 95.56 173 LEU A O 1
ATOM 1315 N N . GLN A 1 174 ? -0.317 2.647 -2.292 1.00 97.12 174 GLN A N 1
ATOM 1316 C CA . GLN A 1 174 ? -0.541 3.193 -3.625 1.00 97.12 174 GLN A CA 1
ATOM 1317 C C . GLN A 1 174 ? 0.761 3.085 -4.423 1.00 97.12 174 GLN A C 1
ATOM 1319 O O . GLN A 1 174 ? 1.711 3.822 -4.169 1.00 97.12 174 GLN A O 1
ATOM 1324 N N . LYS A 1 175 ? 0.850 2.145 -5.358 1.00 96.69 175 LYS A N 1
ATOM 1325 C CA . LYS A 1 175 ? 2.046 1.907 -6.167 1.00 96.69 175 LYS A CA 1
ATOM 1326 C C . LYS A 1 175 ? 1.872 2.501 -7.560 1.00 96.69 175 LYS A C 1
ATOM 1328 O O . LYS A 1 175 ? 0.982 2.096 -8.300 1.00 96.69 175 LYS A O 1
ATOM 1333 N N . ALA A 1 176 ? 2.742 3.432 -7.920 1.00 96.75 176 ALA A N 1
ATOM 1334 C CA . ALA A 1 176 ? 2.770 4.037 -9.244 1.00 96.75 176 ALA A CA 1
ATOM 1335 C C . ALA A 1 176 ? 4.163 3.846 -9.843 1.00 96.75 176 ALA A C 1
ATOM 1337 O O . ALA A 1 176 ? 5.142 4.398 -9.331 1.00 96.75 176 ALA A O 1
ATOM 1338 N N . TYR A 1 177 ? 4.254 3.060 -10.914 1.00 95.56 177 TYR A N 1
ATOM 1339 C CA . TYR A 1 177 ? 5.496 2.815 -11.644 1.00 95.56 177 TYR A CA 1
ATOM 1340 C C . TYR A 1 177 ? 5.475 3.544 -12.983 1.00 95.56 177 TYR A C 1
ATOM 1342 O O . TYR A 1 177 ? 4.458 3.547 -13.664 1.00 95.56 177 TYR A O 1
ATOM 1350 N N . ALA A 1 178 ? 6.585 4.180 -13.358 1.00 96.50 178 ALA A N 1
ATOM 1351 C CA . ALA A 1 178 ? 6.707 4.804 -14.670 1.00 96.50 178 ALA A CA 1
ATOM 1352 C C . ALA A 1 178 ? 7.196 3.776 -15.695 1.00 96.50 178 ALA A C 1
ATOM 1354 O O . ALA A 1 178 ? 8.107 3.009 -15.380 1.00 96.50 178 ALA A O 1
ATOM 1355 N N . SER A 1 179 ? 6.658 3.802 -16.910 1.00 96.12 179 SER A N 1
ATOM 1356 C CA . SER A 1 179 ? 7.149 3.036 -18.060 1.00 96.12 179 SER A CA 1
ATOM 1357 C C . SER A 1 179 ? 7.637 3.932 -19.194 1.00 96.12 179 SER A C 1
ATOM 1359 O O . SER A 1 179 ? 7.264 5.101 -19.290 1.00 96.12 179 SER A O 1
ATOM 1361 N N . ALA A 1 180 ? 8.483 3.377 -20.054 1.00 97.06 180 ALA A N 1
ATOM 1362 C CA . ALA A 1 180 ? 8.897 3.978 -21.311 1.00 97.06 180 ALA A CA 1
ATOM 1363 C C . ALA A 1 180 ? 9.087 2.905 -22.385 1.00 97.06 180 ALA A C 1
ATOM 1365 O O . ALA A 1 180 ? 9.375 1.744 -22.082 1.00 97.06 180 ALA A O 1
ATOM 1366 N N . ASP A 1 181 ? 8.981 3.328 -23.636 1.00 96.25 181 ASP A N 1
ATOM 1367 C CA . ASP A 1 181 ? 9.279 2.504 -24.795 1.00 96.25 181 ASP A CA 1
ATOM 1368 C C . ASP A 1 181 ? 10.781 2.563 -25.102 1.00 96.25 181 ASP A C 1
ATOM 1370 O O . ASP A 1 181 ? 11.393 3.635 -25.141 1.00 96.25 181 ASP A O 1
ATOM 1374 N N . LEU A 1 182 ? 11.385 1.397 -25.322 1.00 95.19 182 LEU A N 1
ATOM 1375 C CA . LEU A 1 182 ? 12.763 1.249 -25.778 1.00 95.19 182 LEU A CA 1
ATOM 1376 C C . LEU A 1 182 ? 12.761 0.598 -27.159 1.00 95.19 182 LEU A C 1
ATOM 1378 O O . LEU A 1 182 ? 12.562 -0.611 -27.278 1.00 95.19 182 LEU A O 1
ATOM 1382 N N . GLU A 1 183 ? 13.037 1.391 -28.187 1.00 94.88 183 GLU A N 1
ATOM 1383 C CA . GLU A 1 183 ? 13.278 0.918 -29.546 1.00 94.88 183 GLU A CA 1
ATOM 1384 C C . GLU A 1 183 ? 14.780 0.919 -29.829 1.00 94.88 183 GLU A C 1
ATOM 1386 O O . GLU A 1 183 ? 15.479 1.894 -29.556 1.00 94.88 183 GLU A O 1
ATOM 1391 N N . PHE A 1 184 ? 15.309 -0.165 -30.388 1.00 93.19 184 PHE A N 1
ATOM 1392 C CA . PHE A 1 184 ? 16.722 -0.211 -30.733 1.00 93.19 184 PHE A CA 1
ATOM 1393 C C . PHE A 1 184 ? 17.051 -1.106 -31.918 1.00 93.19 184 PHE A C 1
ATOM 1395 O O . PHE A 1 184 ? 16.389 -2.108 -32.198 1.00 93.19 184 PHE A O 1
ATOM 1402 N N . VAL A 1 185 ? 18.143 -0.762 -32.592 1.00 92.25 185 VAL A N 1
ATOM 1403 C CA . VAL A 1 185 ? 18.821 -1.646 -33.543 1.00 92.25 185 VAL A CA 1
ATOM 1404 C C . VAL A 1 185 ? 20.010 -2.277 -32.834 1.00 92.25 185 VAL A C 1
ATOM 1406 O O . VAL A 1 185 ? 20.804 -1.572 -32.224 1.00 92.25 185 VAL A O 1
ATOM 1409 N N . ALA A 1 186 ? 20.134 -3.598 -32.907 1.00 90.50 186 ALA A N 1
ATOM 1410 C CA . ALA A 1 186 ? 21.257 -4.322 -32.324 1.00 90.50 186 ALA A CA 1
ATOM 1411 C C . ALA A 1 186 ? 22.308 -4.610 -33.401 1.00 90.50 186 ALA A C 1
ATOM 1413 O O . ALA A 1 186 ? 21.967 -5.239 -34.406 1.00 90.50 186 ALA A O 1
ATOM 1414 N N . LEU A 1 187 ? 23.549 -4.162 -33.207 1.00 89.12 187 LEU A N 1
ATOM 1415 C CA . LEU A 1 187 ? 24.664 -4.388 -34.132 1.00 89.12 187 LEU A CA 1
ATOM 1416 C C . LEU A 1 187 ? 25.627 -5.445 -33.588 1.00 89.12 187 LEU A C 1
ATOM 1418 O O . LEU A 1 187 ? 25.830 -5.540 -32.381 1.00 89.12 187 LEU A O 1
ATOM 1422 N N . ASP A 1 188 ? 26.230 -6.234 -34.471 1.00 85.88 188 ASP A N 1
ATOM 1423 C CA . ASP A 1 188 ? 27.353 -7.101 -34.116 1.00 85.88 188 ASP A CA 1
ATOM 1424 C C . ASP A 1 188 ? 28.687 -6.327 -34.038 1.00 85.88 188 ASP A C 1
ATOM 1426 O O . ASP A 1 188 ? 28.773 -5.150 -34.386 1.00 85.88 188 ASP A O 1
ATOM 1430 N N . LEU A 1 189 ? 29.770 -7.005 -33.633 1.00 81.81 189 LEU A N 1
ATOM 1431 C CA . LEU A 1 189 ? 31.131 -6.436 -33.570 1.00 81.81 189 LEU A CA 1
ATOM 1432 C C . LEU A 1 189 ? 31.651 -5.893 -34.921 1.00 81.81 189 LEU A C 1
ATOM 1434 O O . LEU A 1 189 ? 32.649 -5.171 -34.959 1.00 81.81 189 LEU A O 1
ATOM 1438 N N . GLY A 1 190 ? 31.035 -6.289 -36.037 1.00 83.00 190 GLY A N 1
ATOM 1439 C CA . GLY A 1 190 ? 31.332 -5.803 -37.381 1.00 83.00 190 GLY A CA 1
ATOM 1440 C C . GLY A 1 190 ? 30.502 -4.585 -37.796 1.00 83.00 190 GLY A C 1
ATOM 1441 O O . GLY A 1 190 ? 30.768 -4.031 -38.864 1.00 83.00 190 GLY A O 1
ATOM 1442 N N . GLY A 1 191 ? 29.542 -4.156 -36.971 1.00 84.56 191 GLY A N 1
ATOM 1443 C CA . GLY A 1 191 ? 28.592 -3.085 -37.264 1.00 84.56 191 GLY A CA 1
ATOM 1444 C C . GLY A 1 191 ? 27.403 -3.526 -38.123 1.00 84.56 191 GLY A C 1
ATOM 1445 O O . GLY A 1 191 ? 26.674 -2.671 -38.629 1.00 84.56 191 GLY A O 1
ATOM 1446 N N . GLU A 1 192 ? 27.201 -4.831 -38.321 1.00 88.00 192 GLU A N 1
ATOM 1447 C CA . GLU A 1 192 ? 26.071 -5.357 -39.086 1.00 88.00 192 GLU A CA 1
ATOM 1448 C C . GLU A 1 192 ? 24.872 -5.619 -38.161 1.00 88.00 192 GLU A C 1
ATOM 1450 O O . GLU A 1 192 ? 25.033 -6.183 -37.076 1.00 88.00 192 GLU A O 1
ATOM 1455 N N . PRO A 1 193 ? 23.646 -5.232 -38.554 1.00 89.12 193 PRO A N 1
ATOM 1456 C CA . PRO A 1 193 ? 22.482 -5.382 -37.696 1.00 89.12 193 PRO A CA 1
ATOM 1457 C C . PRO A 1 193 ? 22.012 -6.834 -37.598 1.00 89.12 193 PRO A C 1
ATOM 1459 O O . PRO A 1 193 ? 21.895 -7.553 -38.598 1.00 89.12 193 PRO A O 1
ATOM 1462 N N . PHE A 1 194 ? 21.606 -7.242 -36.397 1.00 86.50 194 PHE A N 1
ATOM 1463 C CA . PHE A 1 194 ? 20.817 -8.453 -36.224 1.00 86.50 194 PHE A CA 1
ATOM 1464 C C . PHE A 1 194 ? 19.423 -8.252 -36.827 1.00 86.50 194 PHE A C 1
ATOM 1466 O O . PHE A 1 194 ? 18.676 -7.353 -36.447 1.00 86.50 194 PHE A O 1
ATOM 1473 N N . THR A 1 195 ? 19.067 -9.104 -37.791 1.00 81.56 195 THR A N 1
ATOM 1474 C CA . THR A 1 195 ? 17.825 -8.977 -38.577 1.00 81.56 195 THR A CA 1
ATOM 1475 C C . THR A 1 195 ? 16.639 -9.745 -37.989 1.00 81.56 195 THR A C 1
ATOM 1477 O O . THR A 1 195 ? 15.497 -9.464 -38.356 1.00 81.56 195 THR A O 1
ATOM 1480 N N . ALA A 1 196 ? 16.889 -10.698 -37.087 1.00 86.38 196 ALA A N 1
ATOM 1481 C CA . ALA A 1 196 ? 15.872 -11.420 -36.328 1.00 86.38 196 ALA A CA 1
ATOM 1482 C C . ALA A 1 196 ? 16.477 -12.045 -35.061 1.00 86.38 196 ALA A C 1
ATOM 1484 O O . ALA A 1 196 ? 17.631 -12.483 -35.077 1.00 86.38 196 ALA A O 1
ATOM 1485 N N . GLY A 1 197 ? 15.695 -12.114 -33.985 1.00 88.31 197 GLY A N 1
ATOM 1486 C CA . GLY A 1 197 ? 16.110 -12.746 -32.732 1.00 88.31 197 GLY A CA 1
ATOM 1487 C C . GLY A 1 197 ? 15.186 -12.439 -31.560 1.00 88.31 197 GLY A C 1
ATOM 1488 O O . GLY A 1 197 ? 14.234 -11.668 -31.689 1.00 88.31 197 GLY A O 1
ATOM 1489 N N . GLU A 1 198 ? 15.483 -13.023 -30.405 1.00 90.94 198 GLU A N 1
ATOM 1490 C CA . GLU A 1 198 ? 14.841 -12.677 -29.132 1.00 90.94 198 GLU A CA 1
ATOM 1491 C C . GLU A 1 198 ? 15.678 -11.631 -28.397 1.00 90.94 198 GLU A C 1
ATOM 1493 O O . GLU A 1 198 ? 16.878 -11.805 -28.254 1.00 90.94 198 GLU A O 1
ATOM 1498 N N . ALA A 1 199 ? 15.076 -10.553 -27.911 1.00 90.88 199 ALA A N 1
ATOM 1499 C CA . ALA A 1 199 ? 15.730 -9.608 -27.016 1.00 90.88 199 ALA A CA 1
ATOM 1500 C C . ALA A 1 199 ? 15.206 -9.762 -25.591 1.00 90.88 199 ALA A C 1
ATOM 1502 O O . ALA A 1 199 ? 14.016 -9.999 -25.378 1.00 90.88 199 ALA A O 1
ATOM 1503 N N . TYR A 1 200 ? 16.093 -9.568 -24.621 1.00 90.81 200 TYR A N 1
ATOM 1504 C CA . TYR A 1 200 ? 15.826 -9.679 -23.195 1.00 90.81 200 TYR A CA 1
ATOM 1505 C C . TYR A 1 200 ? 16.206 -8.373 -22.499 1.00 90.81 200 TYR A C 1
ATOM 1507 O O . TYR A 1 200 ? 17.333 -7.893 -22.642 1.00 90.81 200 TYR A O 1
ATOM 1515 N N . ALA A 1 201 ? 15.274 -7.826 -21.722 1.00 90.19 201 ALA A N 1
ATOM 1516 C CA . ALA A 1 201 ? 15.531 -6.730 -20.799 1.00 90.19 201 ALA A CA 1
ATOM 1517 C C . ALA A 1 201 ? 15.761 -7.309 -19.397 1.00 90.19 201 ALA A C 1
ATOM 1519 O O . ALA A 1 201 ? 14.841 -7.839 -18.769 1.00 90.19 201 ALA A O 1
ATOM 1520 N N . LEU A 1 202 ? 17.001 -7.230 -18.915 1.00 87.31 202 LEU A N 1
ATOM 1521 C CA . LEU A 1 202 ? 17.414 -7.775 -17.624 1.00 87.31 202 LEU A CA 1
ATOM 1522 C C . LEU A 1 202 ? 17.579 -6.632 -16.622 1.00 87.31 202 LEU A C 1
ATOM 1524 O O . LEU A 1 202 ? 18.508 -5.832 -16.744 1.00 87.31 202 LEU A O 1
ATOM 1528 N N . GLN A 1 203 ? 16.682 -6.524 -15.644 1.00 85.69 203 GLN A N 1
ATOM 1529 C CA . GLN A 1 203 ? 16.704 -5.396 -14.712 1.00 85.69 203 GLN A CA 1
ATOM 1530 C C . GLN A 1 203 ? 17.786 -5.568 -13.644 1.00 85.69 203 GLN A C 1
ATOM 1532 O O . GLN A 1 203 ? 17.943 -6.627 -13.034 1.00 85.69 203 GLN A O 1
ATOM 1537 N N . ILE A 1 204 ? 18.508 -4.482 -13.379 1.00 79.69 204 ILE A N 1
ATOM 1538 C CA . ILE A 1 204 ? 19.528 -4.380 -12.340 1.00 79.69 204 ILE A CA 1
ATOM 1539 C C . ILE A 1 204 ? 18.909 -3.690 -11.124 1.00 79.69 204 ILE A C 1
ATOM 1541 O O . ILE A 1 204 ? 18.768 -2.467 -11.086 1.00 79.69 204 ILE A O 1
ATOM 1545 N N . THR A 1 205 ? 18.533 -4.478 -10.119 1.00 67.94 205 THR A N 1
ATOM 1546 C CA . THR A 1 205 ? 17.826 -3.991 -8.922 1.00 67.94 205 THR A CA 1
ATOM 1547 C C . THR A 1 205 ? 18.768 -3.586 -7.782 1.00 67.94 205 THR A C 1
ATOM 1549 O O . THR A 1 205 ? 18.466 -2.643 -7.055 1.00 67.94 205 THR A O 1
ATOM 1552 N N . ALA A 1 206 ? 19.933 -4.232 -7.643 1.00 58.06 206 ALA A N 1
ATOM 1553 C CA . ALA A 1 206 ? 21.005 -3.837 -6.721 1.00 58.06 206 ALA A CA 1
ATOM 1554 C C . ALA A 1 206 ? 22.342 -4.527 -7.073 1.00 58.06 206 ALA A C 1
ATOM 1556 O O . ALA A 1 206 ? 22.326 -5.645 -7.598 1.00 58.06 206 ALA A O 1
ATOM 1557 N N . PRO A 1 207 ? 23.509 -3.940 -6.727 1.00 44.16 207 PRO A N 1
ATOM 1558 C CA . PRO A 1 207 ? 24.795 -4.621 -6.862 1.00 44.16 207 PRO A CA 1
ATOM 1559 C C . PRO A 1 207 ? 24.796 -5.957 -6.100 1.00 44.16 207 PRO A C 1
ATOM 1561 O O . PRO A 1 207 ? 24.615 -5.983 -4.884 1.00 44.16 207 PRO A O 1
ATOM 1564 N N . GLY A 1 208 ? 25.003 -7.071 -6.808 1.00 44.03 208 GLY A N 1
ATOM 1565 C CA . GLY A 1 208 ? 25.057 -8.415 -6.219 1.00 44.03 208 GLY A CA 1
ATOM 1566 C C . GLY A 1 208 ? 23.714 -9.147 -6.090 1.00 44.03 208 GLY A C 1
ATOM 1567 O O . GLY A 1 208 ? 23.710 -10.281 -5.614 1.00 44.03 208 GLY A O 1
ATOM 1568 N N . SER A 1 209 ? 22.601 -8.550 -6.532 1.00 50.75 209 SER A N 1
ATOM 1569 C CA . SER A 1 209 ? 21.347 -9.288 -6.742 1.00 50.75 209 SER A CA 1
ATOM 1570 C C . SER A 1 209 ? 21.353 -9.960 -8.122 1.00 50.75 209 SER A C 1
ATOM 1572 O O . SER A 1 209 ? 21.922 -9.394 -9.058 1.00 50.75 209 SER A O 1
ATOM 1574 N N . PRO A 1 210 ? 20.784 -11.171 -8.267 1.00 52.19 210 PRO A N 1
ATOM 1575 C CA . PRO A 1 210 ? 20.680 -11.822 -9.568 1.00 52.19 210 PRO A CA 1
ATOM 1576 C C . PRO A 1 210 ? 19.840 -10.968 -10.524 1.00 52.19 210 PRO A C 1
ATOM 1578 O O . PRO A 1 210 ? 18.852 -10.364 -10.109 1.00 52.19 210 PRO A O 1
ATOM 1581 N N . TYR A 1 211 ? 20.245 -10.925 -11.794 1.00 61.44 211 TYR A N 1
ATOM 1582 C CA . TYR A 1 211 ? 19.456 -10.305 -12.855 1.00 61.44 211 TYR A CA 1
ATOM 1583 C C . TYR A 1 211 ? 18.140 -11.067 -13.016 1.00 61.44 211 TYR A C 1
ATOM 1585 O O . TYR A 1 211 ? 18.163 -12.297 -13.106 1.00 61.44 211 TYR A O 1
ATOM 1593 N N . ASP A 1 212 ? 17.021 -10.348 -13.071 1.00 61.00 212 ASP A N 1
ATOM 1594 C CA . ASP A 1 212 ? 15.724 -10.934 -13.407 1.00 61.00 212 ASP A CA 1
ATOM 1595 C C . ASP A 1 212 ? 15.283 -10.454 -14.792 1.00 61.00 212 ASP A C 1
ATOM 1597 O O . ASP A 1 212 ? 15.466 -9.284 -15.148 1.00 61.00 212 ASP A O 1
ATOM 1601 N N . THR A 1 213 ? 14.753 -11.376 -15.597 1.00 68.81 213 THR A N 1
ATOM 1602 C CA . THR A 1 213 ? 14.259 -11.048 -16.939 1.00 68.81 213 THR A CA 1
ATOM 1603 C C . THR A 1 213 ? 12.894 -10.410 -16.794 1.00 68.81 213 THR A C 1
ATOM 1605 O O . THR A 1 213 ? 11.940 -11.071 -16.395 1.00 68.81 213 THR A O 1
ATOM 1608 N N . VAL A 1 214 ? 12.796 -9.128 -17.134 1.00 78.56 214 VAL A N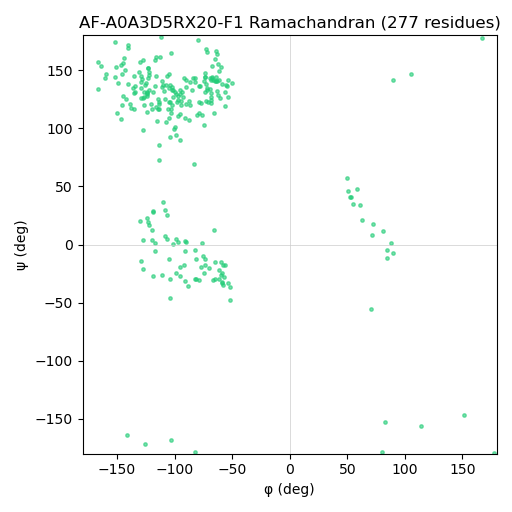 1
ATOM 1609 C CA . VAL A 1 214 ? 11.548 -8.371 -16.982 1.00 78.56 214 VAL A CA 1
ATOM 1610 C C . VAL A 1 214 ? 10.673 -8.498 -18.221 1.00 78.56 214 VAL A C 1
ATOM 1612 O O . VAL A 1 214 ? 9.453 -8.582 -18.113 1.00 78.56 214 VAL A O 1
ATOM 1615 N N . GLN A 1 215 ? 11.284 -8.558 -19.404 1.00 86.19 215 GLN A N 1
ATOM 1616 C CA . GLN A 1 215 ? 10.553 -8.682 -20.658 1.00 86.19 215 GLN A CA 1
ATOM 1617 C C . GLN A 1 215 ? 11.403 -9.400 -21.707 1.00 86.19 215 GLN A C 1
ATOM 1619 O O . GLN A 1 215 ? 12.620 -9.209 -21.783 1.00 86.19 215 GLN A O 1
ATOM 1624 N N . THR A 1 216 ? 10.735 -10.200 -22.536 1.00 88.69 216 THR A N 1
ATOM 1625 C CA . THR A 1 216 ? 11.309 -10.819 -23.733 1.00 88.69 216 THR A CA 1
ATOM 1626 C C . THR A 1 216 ? 10.462 -10.425 -24.928 1.00 88.69 216 THR A C 1
ATOM 1628 O O . THR A 1 216 ? 9.237 -10.554 -24.890 1.00 88.69 216 THR A O 1
ATOM 1631 N N . ILE A 1 217 ? 11.108 -9.947 -25.984 1.00 91.56 217 ILE A N 1
ATOM 1632 C CA . ILE A 1 217 ? 10.447 -9.562 -27.232 1.00 91.56 217 ILE A CA 1
ATOM 1633 C C . ILE A 1 217 ? 11.162 -10.208 -28.410 1.00 91.56 217 ILE A C 1
ATOM 1635 O O . ILE A 1 217 ? 12.334 -10.562 -28.317 1.00 91.56 217 ILE A O 1
ATOM 1639 N N . ARG A 1 218 ? 10.465 -10.367 -29.533 1.00 90.12 218 ARG A N 1
ATOM 1640 C CA . ARG A 1 218 ? 11.068 -10.838 -30.781 1.00 90.12 218 ARG A CA 1
ATOM 1641 C C . ARG A 1 218 ? 11.224 -9.659 -31.733 1.00 90.12 218 ARG A C 1
ATOM 1643 O O . ARG A 1 218 ? 10.237 -8.997 -32.040 1.00 90.12 218 ARG A O 1
ATOM 1650 N N . GLY A 1 219 ? 12.451 -9.405 -32.176 1.00 85.06 219 GLY A N 1
ATOM 1651 C CA . GLY A 1 219 ? 12.743 -8.418 -33.213 1.00 85.06 219 GLY A CA 1
ATOM 1652 C C . GLY A 1 219 ? 12.702 -9.054 -34.598 1.00 85.06 219 GLY A C 1
ATOM 1653 O O . GLY A 1 219 ? 13.157 -10.187 -34.773 1.00 85.06 219 GLY A O 1
ATOM 1654 N N . GLU A 1 220 ? 12.170 -8.328 -35.582 1.00 79.56 220 GLU A N 1
ATOM 1655 C CA . GLU A 1 220 ? 12.144 -8.740 -36.990 1.00 79.56 220 GLU A CA 1
ATOM 1656 C C . GLU A 1 220 ? 12.369 -7.534 -37.912 1.00 79.56 220 GLU A C 1
ATOM 1658 O O . GLU A 1 220 ? 11.632 -6.550 -37.860 1.00 79.56 220 GLU A O 1
ATOM 1663 N N . GLY A 1 221 ? 13.369 -7.625 -38.795 1.00 70.94 221 GLY A N 1
ATOM 1664 C CA . GLY A 1 221 ? 13.629 -6.707 -39.910 1.00 70.94 221 GLY A CA 1
ATOM 1665 C C . GLY A 1 221 ? 14.124 -5.305 -39.532 1.00 70.94 221 GLY A C 1
ATOM 1666 O O . GLY A 1 221 ? 15.172 -4.890 -40.015 1.00 70.94 221 GLY A O 1
ATOM 1667 N N . ASN A 1 222 ? 13.376 -4.584 -38.694 1.00 70.44 222 ASN A N 1
ATOM 1668 C CA . ASN A 1 222 ? 13.554 -3.157 -38.396 1.00 70.44 222 ASN A CA 1
ATOM 1669 C C . ASN A 1 222 ? 14.117 -2.870 -36.990 1.00 70.44 222 ASN A C 1
ATOM 1671 O O . ASN A 1 222 ? 14.156 -1.710 -36.592 1.00 70.44 222 ASN A O 1
ATOM 1675 N N . GLY A 1 223 ? 14.535 -3.895 -36.242 1.00 87.06 223 GLY A N 1
ATOM 1676 C CA . GLY A 1 223 ? 15.054 -3.761 -34.879 1.00 87.06 223 GLY A CA 1
ATOM 1677 C C . GLY A 1 223 ? 14.160 -4.419 -33.827 1.00 87.06 223 GLY A C 1
ATOM 1678 O O . GLY A 1 223 ? 13.416 -5.361 -34.111 1.00 87.06 223 GLY A O 1
ATOM 1679 N N . PHE A 1 224 ? 14.280 -3.928 -32.601 1.00 92.50 224 PHE A N 1
ATOM 1680 C CA . PHE A 1 224 ? 13.726 -4.485 -31.374 1.00 92.50 224 PHE A CA 1
ATOM 1681 C C . PHE A 1 224 ? 12.966 -3.387 -30.628 1.00 92.50 224 PHE A C 1
ATOM 1683 O O . PHE A 1 224 ? 13.429 -2.251 -30.589 1.00 92.50 224 PHE A O 1
ATOM 1690 N N . ALA A 1 225 ? 11.813 -3.712 -30.044 1.00 94.06 225 ALA A N 1
ATOM 1691 C CA . ALA A 1 225 ? 10.999 -2.753 -29.302 1.00 94.06 225 ALA A CA 1
ATOM 1692 C C . ALA A 1 225 ? 10.455 -3.387 -28.017 1.00 94.06 225 ALA A C 1
ATOM 1694 O O . ALA A 1 225 ? 9.694 -4.358 -28.070 1.00 94.06 225 ALA A O 1
ATOM 1695 N N . PHE A 1 226 ? 10.848 -2.839 -26.871 1.00 94.06 226 PHE A N 1
ATOM 1696 C CA . PHE A 1 226 ? 10.192 -3.083 -25.593 1.00 94.06 226 PHE A CA 1
ATOM 1697 C C . PHE A 1 226 ? 9.185 -1.964 -25.358 1.00 94.06 226 PHE A C 1
ATOM 1699 O O . PHE A 1 226 ? 9.584 -0.821 -25.161 1.00 94.06 226 PHE A O 1
ATOM 1706 N N . ASN A 1 227 ? 7.898 -2.301 -25.381 1.00 93.69 227 ASN A N 1
ATOM 1707 C CA . ASN A 1 227 ? 6.840 -1.346 -25.063 1.00 93.69 227 ASN A CA 1
ATOM 1708 C C . ASN A 1 227 ? 6.505 -1.422 -23.575 1.00 93.69 227 ASN A C 1
ATOM 1710 O O . ASN A 1 227 ? 6.484 -2.527 -23.016 1.00 93.69 227 ASN A O 1
ATOM 1714 N N . ASP A 1 228 ? 6.207 -0.268 -22.981 1.00 92.62 228 ASP A N 1
ATOM 1715 C CA . ASP A 1 228 ? 5.818 -0.122 -21.576 1.00 92.62 228 ASP A CA 1
ATOM 1716 C C . ASP A 1 228 ? 6.828 -0.724 -20.574 1.00 92.62 228 ASP A C 1
ATOM 1718 O O . ASP A 1 228 ? 6.460 -1.230 -19.509 1.00 92.62 228 ASP A O 1
ATOM 1722 N N . LEU A 1 229 ? 8.128 -0.653 -20.875 1.00 94.06 229 LEU A N 1
ATOM 1723 C CA . LEU A 1 229 ? 9.166 -1.154 -19.979 1.00 94.06 229 LEU A CA 1
ATOM 1724 C C . LEU A 1 229 ? 9.317 -0.212 -18.776 1.00 94.06 229 LEU A C 1
ATOM 1726 O O . LEU A 1 229 ? 9.568 0.983 -18.932 1.00 94.06 229 LEU A O 1
ATOM 1730 N N . VAL A 1 230 ? 9.177 -0.742 -17.556 1.00 93.31 230 VAL A N 1
ATOM 1731 C CA . VAL A 1 230 ? 9.305 0.051 -16.319 1.00 93.31 230 VAL A CA 1
ATOM 1732 C C . VAL A 1 230 ? 10.658 0.767 -16.296 1.00 93.31 230 VAL A C 1
ATOM 1734 O O . VAL A 1 230 ? 11.686 0.177 -16.625 1.00 93.31 230 VAL A O 1
ATOM 1737 N N . LEU A 1 231 ? 10.702 2.034 -15.889 1.00 94.00 231 LEU A N 1
ATOM 1738 C CA . LEU A 1 231 ? 11.957 2.780 -15.836 1.00 94.00 231 LEU A CA 1
ATOM 1739 C C . LEU A 1 231 ? 12.966 2.086 -14.916 1.00 94.00 231 LEU A C 1
ATOM 1741 O O . LEU A 1 231 ? 12.636 1.590 -13.839 1.00 94.00 231 LEU A O 1
ATOM 1745 N N . GLY A 1 232 ? 14.227 2.035 -15.326 1.00 91.38 232 GLY A N 1
ATOM 1746 C CA . GLY A 1 232 ? 15.170 1.166 -14.642 1.00 91.38 232 GLY A CA 1
ATOM 1747 C C . GLY A 1 232 ? 16.559 1.155 -15.233 1.00 91.38 232 GLY A C 1
ATOM 1748 O O . GLY A 1 232 ? 16.882 1.862 -16.187 1.00 91.38 232 GLY A O 1
ATOM 1749 N N . ASN A 1 233 ? 17.401 0.356 -14.602 1.00 89.88 233 ASN A N 1
ATOM 1750 C CA . ASN A 1 233 ? 18.735 0.049 -15.080 1.00 89.88 233 ASN A CA 1
ATOM 1751 C C . ASN A 1 233 ? 18.670 -1.331 -15.712 1.00 89.88 233 ASN A C 1
ATOM 1753 O O . ASN A 1 233 ? 18.205 -2.262 -15.054 1.00 89.88 233 ASN A O 1
ATOM 1757 N N . TYR A 1 234 ? 19.122 -1.456 -16.951 1.00 89.06 234 TYR A N 1
ATOM 1758 C CA . TYR A 1 234 ? 18.980 -2.682 -17.717 1.00 89.06 234 TYR A CA 1
ATOM 1759 C C . TYR A 1 234 ? 20.308 -3.137 -18.296 1.00 89.06 234 TYR A C 1
ATOM 1761 O O . TYR A 1 234 ? 21.105 -2.330 -18.766 1.00 89.06 234 TYR A O 1
ATOM 1769 N N . LEU A 1 235 ? 20.502 -4.450 -18.306 1.00 88.31 235 LEU A N 1
ATOM 1770 C CA . LEU A 1 235 ? 21.353 -5.102 -19.284 1.00 88.31 235 LEU A CA 1
ATOM 1771 C C . LEU A 1 235 ? 20.443 -5.574 -20.423 1.00 88.31 235 LEU A C 1
ATOM 1773 O O . LEU A 1 235 ? 19.473 -6.296 -20.183 1.00 88.31 235 LEU A O 1
ATOM 1777 N N . ILE A 1 236 ? 20.736 -5.145 -21.649 1.00 89.44 236 ILE A N 1
ATOM 1778 C CA . ILE A 1 236 ? 20.008 -5.596 -22.838 1.00 89.44 236 ILE A CA 1
ATOM 1779 C C . ILE A 1 236 ? 20.801 -6.722 -23.486 1.00 89.44 236 ILE A C 1
ATOM 1781 O O . ILE A 1 236 ? 21.996 -6.570 -23.744 1.00 89.44 236 ILE A O 1
ATOM 1785 N N . ALA A 1 237 ? 20.136 -7.847 -23.732 1.00 88.75 237 ALA A N 1
ATOM 1786 C CA . ALA A 1 237 ? 20.704 -8.982 -24.446 1.00 88.75 237 ALA A CA 1
ATOM 1787 C C . ALA A 1 237 ? 19.861 -9.318 -25.674 1.00 88.75 237 ALA A C 1
ATOM 1789 O O . ALA A 1 237 ? 18.644 -9.150 -25.651 1.00 88.75 237 ALA A O 1
ATOM 1790 N N . VAL A 1 238 ? 20.488 -9.829 -26.728 1.00 88.88 238 VAL A N 1
ATOM 1791 C CA . VAL A 1 238 ? 19.804 -10.281 -27.947 1.00 88.88 238 VAL A CA 1
ATOM 1792 C C . VAL A 1 238 ? 20.286 -11.682 -28.280 1.00 88.88 238 VAL A C 1
ATOM 1794 O O . VAL A 1 238 ? 21.471 -11.883 -28.407 1.00 88.88 238 VAL A O 1
ATOM 1797 N N . ALA A 1 239 ? 19.415 -12.665 -28.447 1.00 88.94 239 ALA A N 1
ATOM 1798 C CA . ALA A 1 239 ? 19.722 -13.969 -29.023 1.00 88.94 239 ALA A CA 1
ATOM 1799 C C . ALA A 1 239 ? 19.300 -13.968 -30.503 1.00 88.94 239 ALA A C 1
ATOM 1801 O O . ALA A 1 239 ? 18.123 -14.194 -30.800 1.00 88.94 239 ALA A O 1
ATOM 1802 N N . PRO A 1 240 ? 20.210 -13.668 -31.446 1.00 86.25 240 PRO A N 1
ATOM 1803 C CA . PRO A 1 240 ? 19.875 -13.652 -32.865 1.00 86.25 240 PRO A CA 1
ATOM 1804 C C . PRO A 1 240 ? 19.693 -15.075 -33.423 1.00 86.25 240 PRO A C 1
ATOM 1806 O O . PRO A 1 240 ? 20.422 -15.997 -33.062 1.00 86.25 240 PRO A O 1
ATOM 1809 N N . ASP A 1 241 ? 18.753 -15.253 -34.360 1.00 86.50 241 ASP A N 1
ATOM 1810 C CA . ASP A 1 241 ? 18.376 -16.574 -34.911 1.00 86.50 241 ASP A CA 1
ATOM 1811 C C . ASP A 1 241 ? 19.541 -17.298 -35.632 1.00 86.50 241 ASP A C 1
ATOM 1813 O O . ASP A 1 241 ? 19.513 -18.513 -35.837 1.00 86.50 241 ASP A O 1
ATOM 1817 N N . ASN A 1 242 ? 20.551 -16.548 -36.079 1.00 78.88 242 ASN A N 1
ATOM 1818 C CA . ASN A 1 242 ? 21.678 -17.035 -36.875 1.00 78.88 242 ASN A CA 1
ATOM 1819 C C . ASN A 1 242 ? 22.942 -17.355 -36.053 1.00 78.88 242 ASN A C 1
ATOM 1821 O O . ASN A 1 242 ? 23.950 -17.755 -36.643 1.00 78.88 242 ASN A O 1
ATOM 1825 N N . LEU A 1 243 ? 22.899 -17.214 -34.724 1.00 73.56 243 LEU A N 1
ATOM 1826 C CA . LEU A 1 243 ? 24.019 -17.501 -33.828 1.00 73.56 243 LEU A CA 1
ATOM 1827 C C . LEU A 1 243 ? 23.732 -18.784 -33.028 1.00 73.56 243 LEU A C 1
ATOM 1829 O O . LEU A 1 243 ? 22.680 -18.935 -32.419 1.00 73.56 243 LEU A O 1
ATOM 1833 N N . ILE A 1 244 ? 24.654 -19.751 -33.094 1.00 65.69 244 ILE A N 1
ATOM 1834 C CA . ILE A 1 244 ? 24.412 -21.137 -32.644 1.00 65.69 244 ILE A CA 1
ATOM 1835 C C . ILE A 1 244 ? 24.562 -21.299 -31.121 1.00 65.69 244 ILE A C 1
ATOM 1837 O O . ILE A 1 244 ? 23.884 -22.136 -30.533 1.00 65.69 244 ILE A O 1
ATOM 1841 N N . GLU A 1 245 ? 25.409 -20.496 -30.478 1.00 63.97 245 GLU A N 1
ATOM 1842 C CA . GLU A 1 245 ? 25.580 -20.426 -29.021 1.00 63.97 245 GLU A CA 1
ATOM 1843 C C . GLU A 1 245 ? 25.848 -18.951 -28.646 1.00 63.97 245 GLU A C 1
ATOM 1845 O O . GLU A 1 245 ? 26.258 -18.189 -29.516 1.00 63.97 245 GLU A O 1
ATOM 1850 N N . PHE A 1 246 ? 25.638 -18.564 -27.379 1.00 68.00 246 PHE A N 1
ATOM 1851 C CA . PHE A 1 246 ? 25.857 -17.233 -26.759 1.00 68.00 246 PHE A CA 1
ATOM 1852 C C . PHE A 1 246 ? 24.688 -16.217 -26.789 1.00 68.00 246 PHE A C 1
ATOM 1854 O O . PHE A 1 246 ? 23.946 -16.102 -27.757 1.00 68.00 246 PHE A O 1
ATOM 1861 N N . LEU A 1 247 ? 24.555 -15.471 -25.681 1.00 70.50 247 LEU A N 1
ATOM 1862 C CA . LEU A 1 247 ? 23.631 -14.345 -25.469 1.00 70.50 247 LEU A CA 1
ATOM 1863 C C . LEU A 1 247 ? 24.433 -13.035 -25.560 1.00 70.50 247 LEU A C 1
ATOM 1865 O O . LEU A 1 247 ? 25.032 -12.656 -24.552 1.00 70.50 247 LEU A O 1
ATOM 1869 N N . PRO A 1 248 ? 24.539 -12.375 -26.725 1.00 77.88 248 PRO A N 1
ATOM 1870 C CA . PRO A 1 248 ? 25.274 -11.124 -26.816 1.00 77.88 248 PRO A CA 1
ATOM 1871 C C . PRO A 1 248 ? 24.564 -9.987 -26.065 1.00 77.88 248 PRO A C 1
ATOM 1873 O O . PRO A 1 248 ? 23.333 -9.907 -26.047 1.00 77.88 248 PRO A O 1
ATOM 1876 N N . THR A 1 249 ? 25.359 -9.140 -25.410 1.00 81.69 249 THR A N 1
ATOM 1877 C CA . THR A 1 249 ? 24.900 -8.075 -24.501 1.00 81.69 249 THR A CA 1
ATOM 1878 C C . THR A 1 249 ? 25.398 -6.708 -24.945 1.00 81.69 249 THR A C 1
ATOM 1880 O O . THR A 1 249 ? 26.480 -6.618 -25.528 1.00 81.69 249 THR A O 1
ATOM 1883 N N . TYR A 1 250 ? 24.645 -5.659 -24.610 1.00 80.62 250 TYR A N 1
ATOM 1884 C CA . TYR A 1 250 ? 25.026 -4.270 -24.872 1.00 80.62 250 TYR A CA 1
ATOM 1885 C C . TYR A 1 250 ? 26.393 -3.911 -24.263 1.00 80.62 250 TYR A C 1
ATOM 1887 O O . TYR A 1 250 ? 26.643 -4.185 -23.085 1.00 80.62 250 TYR A O 1
ATOM 1895 N N . TYR A 1 251 ? 27.260 -3.289 -25.066 1.00 79.19 251 TYR A N 1
ATOM 1896 C CA . TYR A 1 251 ? 28.555 -2.762 -24.644 1.00 79.19 251 TYR A CA 1
ATOM 1897 C C . TYR A 1 251 ? 28.899 -1.469 -25.397 1.00 79.19 251 TYR A C 1
ATOM 1899 O O . TYR A 1 251 ? 28.884 -1.417 -26.620 1.00 79.19 251 TYR A O 1
ATOM 1907 N N . GLU A 1 252 ? 29.242 -0.415 -24.668 1.00 68.31 252 GLU A N 1
ATOM 1908 C CA . GLU A 1 252 ? 29.738 0.847 -25.226 1.00 68.31 252 GLU A CA 1
ATOM 1909 C C . GLU A 1 252 ? 31.261 0.960 -25.041 1.00 68.31 252 GLU A C 1
ATOM 1911 O O . GLU A 1 252 ? 31.958 1.595 -25.835 1.00 68.31 252 GLU A O 1
ATOM 1916 N N . SER A 1 253 ? 31.799 0.344 -23.979 1.00 64.88 253 SER A N 1
ATOM 1917 C CA . SER A 1 253 ? 33.161 0.602 -23.500 1.00 64.88 253 SER A CA 1
ATOM 1918 C C . SER A 1 253 ? 34.051 -0.631 -23.271 1.00 64.88 253 SER A C 1
ATOM 1920 O O . SER A 1 253 ? 35.269 -0.467 -23.145 1.00 64.88 253 SER A O 1
ATOM 1922 N N . THR A 1 254 ? 33.500 -1.853 -23.227 1.00 63.50 254 THR A N 1
ATOM 1923 C CA . THR A 1 254 ? 34.253 -3.086 -22.895 1.00 63.50 254 THR A CA 1
ATOM 1924 C C . THR A 1 254 ? 33.565 -4.380 -23.352 1.00 63.50 254 THR A C 1
ATOM 1926 O O . THR A 1 254 ? 32.354 -4.520 -23.253 1.00 63.50 254 THR A O 1
ATOM 1929 N N . ASP A 1 255 ? 34.349 -5.371 -23.792 1.00 60.81 255 ASP A N 1
ATOM 1930 C CA . ASP A 1 255 ? 33.852 -6.627 -24.385 1.00 60.81 255 ASP A CA 1
ATOM 1931 C C . ASP A 1 255 ? 33.626 -7.760 -23.353 1.00 60.81 255 ASP A C 1
ATOM 1933 O O . ASP A 1 255 ? 33.333 -8.905 -23.710 1.00 60.81 255 ASP A O 1
ATOM 1937 N N . LEU A 1 256 ? 33.821 -7.499 -22.054 1.00 62.53 256 LEU A N 1
ATOM 1938 C CA . LEU A 1 256 ? 33.641 -8.497 -20.995 1.00 62.53 256 LEU A CA 1
ATOM 1939 C C . LEU A 1 256 ? 32.222 -8.430 -20.423 1.00 62.53 256 LEU A C 1
ATOM 1941 O O . LEU A 1 256 ? 31.814 -7.404 -19.902 1.00 62.53 256 LEU A O 1
ATOM 1945 N N . TRP A 1 257 ? 31.501 -9.556 -20.377 1.00 58.62 257 TRP A N 1
ATOM 1946 C CA . TRP A 1 257 ? 30.116 -9.603 -19.863 1.00 58.62 257 TRP A CA 1
ATOM 1947 C C . TRP A 1 257 ? 29.945 -9.099 -18.420 1.00 58.62 257 TRP A C 1
ATOM 1949 O O . TRP A 1 257 ? 28.881 -8.621 -18.043 1.00 58.62 257 TRP A O 1
ATOM 1959 N N . ARG A 1 258 ? 30.993 -9.216 -17.589 1.00 60.00 258 ARG A N 1
ATOM 1960 C CA . ARG A 1 258 ? 31.009 -8.682 -16.211 1.00 60.00 258 ARG A CA 1
ATOM 1961 C C . ARG A 1 258 ? 31.140 -7.164 -16.157 1.00 60.00 258 ARG A C 1
ATOM 1963 O O . ARG A 1 258 ? 30.990 -6.589 -15.084 1.00 60.00 258 ARG A O 1
ATOM 1970 N N . GLU A 1 259 ? 31.479 -6.563 -17.282 1.00 64.12 259 GLU A N 1
ATOM 1971 C CA . GLU A 1 259 ? 31.736 -5.145 -17.464 1.00 64.12 259 GLU A CA 1
ATOM 1972 C C . GLU A 1 259 ? 30.766 -4.526 -18.490 1.00 64.12 259 GLU A C 1
ATOM 1974 O O . GLU A 1 259 ? 30.890 -3.343 -18.775 1.00 64.12 259 GLU A O 1
ATOM 1979 N N . ALA A 1 260 ? 29.801 -5.301 -19.009 1.00 70.38 260 ALA A N 1
ATOM 1980 C CA . ALA A 1 260 ? 28.806 -4.838 -19.970 1.00 70.38 260 ALA A CA 1
ATOM 1981 C C . ALA A 1 260 ? 28.070 -3.588 -19.463 1.00 70.38 260 ALA A C 1
ATOM 1983 O O . ALA A 1 260 ? 27.760 -3.463 -18.270 1.00 70.38 260 ALA A O 1
ATOM 1984 N N . ASP A 1 261 ? 27.801 -2.664 -20.383 1.00 80.44 261 ASP A N 1
ATOM 1985 C CA . ASP A 1 261 ? 27.287 -1.350 -20.030 1.00 80.44 261 ASP A CA 1
ATOM 1986 C C . ASP A 1 261 ? 25.817 -1.420 -19.611 1.00 80.44 261 ASP A C 1
ATOM 1988 O O . ASP A 1 261 ? 25.006 -2.205 -20.108 1.00 80.44 261 ASP A O 1
ATOM 1992 N N . THR A 1 262 ? 25.469 -0.590 -18.631 1.00 86.06 262 THR A N 1
ATOM 1993 C CA . THR A 1 262 ? 24.102 -0.509 -18.119 1.00 86.06 262 THR A CA 1
ATOM 1994 C C . THR A 1 262 ? 23.320 0.531 -18.907 1.00 86.06 262 THR A C 1
ATOM 1996 O O . THR A 1 262 ? 23.647 1.716 -18.867 1.00 86.06 262 THR A O 1
ATOM 1999 N N . LEU A 1 263 ? 22.228 0.110 -19.540 1.00 89.62 263 LEU A N 1
ATOM 2000 C CA . LEU A 1 263 ? 21.269 1.011 -20.165 1.00 89.62 263 LEU A CA 1
ATOM 2001 C C . LEU A 1 263 ? 20.383 1.654 -19.089 1.00 89.62 263 LEU A C 1
ATOM 2003 O O . LEU A 1 263 ? 19.705 0.972 -18.315 1.00 89.62 263 LEU A O 1
ATOM 2007 N N . LEU A 1 264 ? 20.386 2.987 -19.028 1.00 91.69 264 LEU A N 1
ATOM 2008 C CA . LEU A 1 264 ? 19.579 3.768 -18.089 1.00 91.69 264 LEU A CA 1
ATOM 2009 C C . LEU A 1 264 ? 18.277 4.216 -18.763 1.00 91.69 264 LEU A C 1
ATOM 2011 O O . LEU A 1 264 ? 18.206 5.308 -19.322 1.00 91.69 264 LEU A O 1
ATOM 2015 N N . LEU A 1 265 ? 17.225 3.403 -18.673 1.00 93.94 265 LEU A N 1
ATOM 2016 C CA . LEU A 1 265 ? 15.920 3.764 -19.225 1.00 93.94 265 LEU A CA 1
ATOM 2017 C C . LEU A 1 265 ? 15.238 4.785 -18.306 1.00 93.94 265 LEU A C 1
ATOM 2019 O O . LEU A 1 265 ? 14.900 4.475 -17.157 1.00 93.94 265 LEU A O 1
ATOM 2023 N N . ARG A 1 266 ? 15.103 6.027 -18.777 1.00 94.69 266 ARG A N 1
ATOM 2024 C CA . ARG A 1 266 ? 14.524 7.157 -18.018 1.00 94.69 266 ARG A CA 1
ATOM 2025 C C . ARG A 1 266 ? 13.401 7.876 -18.745 1.00 94.69 266 ARG A C 1
ATOM 2027 O O . ARG A 1 266 ? 12.617 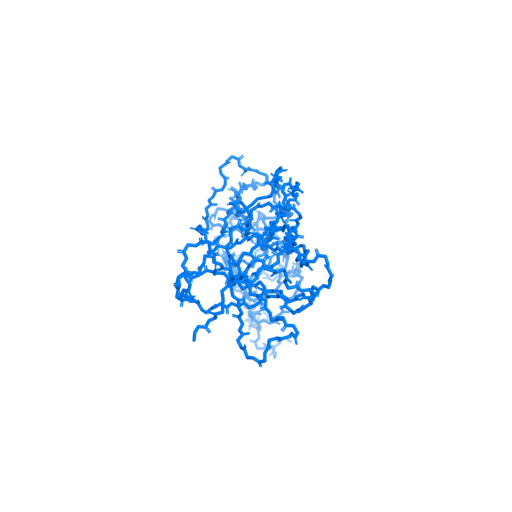8.547 -18.086 1.00 94.69 266 ARG A O 1
ATOM 2034 N N . ASP A 1 267 ? 13.364 7.735 -20.057 1.00 96.38 267 ASP A N 1
ATOM 2035 C CA . ASP A 1 267 ? 12.354 8.259 -20.961 1.00 96.38 267 ASP A CA 1
ATOM 2036 C C . ASP A 1 267 ? 12.301 7.316 -22.171 1.00 96.38 267 ASP A C 1
ATOM 2038 O O . ASP A 1 267 ? 13.131 6.403 -22.266 1.00 96.38 267 ASP A O 1
ATOM 2042 N N . ASN A 1 268 ? 11.359 7.542 -23.082 1.00 96.19 268 ASN A N 1
ATOM 2043 C CA . ASN A 1 268 ? 11.310 6.842 -24.357 1.00 96.19 268 ASN A CA 1
ATOM 2044 C C . ASN A 1 268 ? 12.658 6.983 -25.068 1.00 96.19 268 ASN A C 1
ATOM 2046 O O . ASN A 1 268 ? 13.171 8.094 -25.244 1.00 96.19 268 ASN A O 1
ATOM 2050 N N . LEU A 1 269 ? 13.234 5.853 -25.464 1.00 95.50 269 LEU A N 1
ATOM 2051 C CA . LEU A 1 269 ? 14.574 5.790 -26.023 1.00 95.50 269 LEU A CA 1
ATOM 2052 C C . LEU A 1 269 ? 14.534 5.078 -27.370 1.00 95.50 269 LEU A C 1
ATOM 2054 O O . LEU A 1 269 ? 14.032 3.964 -27.477 1.00 95.50 269 LEU A O 1
ATOM 2058 N N . ILE A 1 270 ? 15.093 5.736 -28.385 1.00 94.88 270 ILE A N 1
ATOM 2059 C CA . ILE A 1 270 ? 15.395 5.134 -29.682 1.00 94.88 270 ILE A CA 1
ATOM 2060 C C . ILE A 1 270 ? 16.911 5.137 -29.818 1.00 94.88 270 ILE A C 1
ATOM 2062 O O . ILE A 1 270 ? 17.505 6.217 -29.835 1.00 94.88 270 ILE A O 1
ATOM 2066 N N . ASP A 1 271 ? 17.526 3.960 -29.901 1.00 91.88 271 ASP A N 1
ATOM 2067 C CA . ASP A 1 271 ? 18.986 3.846 -29.890 1.00 91.88 271 ASP A CA 1
ATOM 2068 C C . ASP A 1 271 ? 19.540 2.789 -30.857 1.00 91.88 271 ASP A C 1
ATOM 2070 O O . ASP A 1 271 ? 18.818 2.018 -31.490 1.00 91.88 271 ASP A O 1
ATOM 2074 N N . THR A 1 272 ? 20.857 2.763 -31.008 1.00 91.38 272 THR A N 1
ATOM 2075 C CA . THR A 1 272 ? 21.591 1.684 -31.669 1.00 91.38 272 THR A CA 1
ATOM 2076 C C . THR A 1 272 ? 22.555 1.088 -30.659 1.00 91.38 272 THR A C 1
ATOM 2078 O O . THR A 1 272 ? 23.436 1.776 -30.159 1.00 91.38 272 THR A O 1
ATOM 2081 N N . LEU A 1 273 ? 22.356 -0.185 -30.337 1.00 89.62 273 LEU A N 1
ATOM 2082 C CA . LEU A 1 273 ? 23.100 -0.887 -29.303 1.00 89.62 273 LEU A CA 1
ATOM 2083 C C . LEU A 1 273 ? 24.103 -1.836 -29.958 1.00 89.62 273 LEU A C 1
ATOM 2085 O O . LEU A 1 273 ? 23.711 -2.788 -30.639 1.00 89.62 273 LEU A O 1
ATOM 2089 N N . ASP A 1 274 ? 25.387 -1.593 -29.725 1.00 87.94 274 ASP A N 1
ATOM 2090 C CA . ASP A 1 274 ? 26.448 -2.519 -30.108 1.00 87.94 274 ASP A CA 1
ATOM 2091 C C . ASP A 1 274 ? 26.435 -3.722 -29.153 1.00 87.94 274 ASP A C 1
ATOM 2093 O O . ASP A 1 274 ? 26.353 -3.573 -27.930 1.00 87.94 274 ASP A O 1
ATOM 2097 N N . MET A 1 275 ? 26.463 -4.931 -29.714 1.00 86.12 275 MET A N 1
ATOM 2098 C CA . MET A 1 275 ? 26.340 -6.185 -28.973 1.00 86.12 275 MET A CA 1
ATOM 2099 C C . MET A 1 275 ? 27.624 -7.013 -29.041 1.00 86.12 275 MET A C 1
ATOM 2101 O O . MET A 1 275 ? 28.105 -7.366 -30.121 1.00 86.12 275 MET A O 1
ATOM 2105 N N . ALA A 1 276 ? 28.164 -7.373 -27.879 1.00 77.50 276 ALA A N 1
ATOM 2106 C CA . ALA A 1 276 ? 29.364 -8.192 -27.774 1.00 77.50 276 ALA A CA 1
ATOM 2107 C C . ALA A 1 276 ? 28.979 -9.620 -27.415 1.00 77.50 276 ALA A C 1
ATOM 2109 O O . ALA A 1 276 ? 28.158 -9.872 -26.530 1.00 77.50 276 ALA A O 1
ATOM 2110 N N . GLN A 1 277 ? 29.606 -10.575 -28.096 1.00 71.44 277 GLN A N 1
ATOM 2111 C CA . GLN A 1 277 ? 29.503 -11.979 -27.736 1.00 71.44 277 GLN A CA 1
ATOM 2112 C C . GLN A 1 277 ? 30.224 -12.220 -26.406 1.00 71.44 277 GLN A C 1
ATOM 2114 O O . GLN A 1 277 ? 31.384 -11.847 -26.243 1.00 71.44 277 GLN A O 1
ATOM 2119 N N . ILE A 1 278 ? 29.552 -12.894 -25.475 1.00 63.78 278 ILE A N 1
ATOM 2120 C CA . ILE A 1 278 ? 30.172 -13.333 -24.225 1.00 63.78 278 ILE A CA 1
ATOM 2121 C C . ILE A 1 278 ? 31.210 -14.430 -24.549 1.00 63.78 278 ILE A C 1
ATOM 2123 O O . ILE A 1 278 ? 30.823 -15.414 -25.185 1.00 63.78 278 ILE A O 1
ATOM 2127 N N . PRO A 1 279 ? 32.491 -14.283 -24.147 1.00 57.97 279 PRO A N 1
ATOM 2128 C CA . PRO A 1 279 ? 33.524 -15.293 -24.386 1.00 57.97 279 PRO A CA 1
ATOM 2129 C C . PRO A 1 279 ? 33.283 -16.624 -23.662 1.00 57.97 279 PRO A C 1
ATOM 2131 O O . PRO A 1 279 ? 32.728 -16.609 -22.536 1.00 57.97 279 PRO A O 1
#

pLDDT: mean 90.02, std 11.15, range [44.03, 98.75]